Protein AF-0000000084555291 (afdb_homodimer)

Secondary structure (DSSP, 8-state):
--TTHHHHHHHHHHHHHTTSS-------------PPPP----HHHHHHHHHHHT--HHHHHHHHTS-HHHHHHHHTTSS---HHHHHHHHHHHTTS-----/--TTSHHHHHHHHHHHHTTSS-------------PPPP----HHHHHHHHHHHT--HHHHHHHHTS-HHHHHHHHTTSS---HHHHHHHHHHHTTS-----

Sequence (202 aa):
MSKEFDILSAALDEAILDAKSGNKILNSETVSIEIEPLVEYSADTIKDIRKRTGLTQALFAKWIGVSTRTVEAWESGRNKPSGPSSRLLSLLQQNKLSIAYMSKEFDILSAALDEAILDAKSGNKILNSETVSIEIEPLVEYSADTIKDIRKRTGLTQALFAKWIGVSTRTVEAWESGRNKPSGPSSRLLSLLQQNKLSIAY

Organism: NCBI:txid82374

Nearest PDB structures (foldseek):
  5j9i-assembly1_B  TM=9.405E-01  e=1.358E-04  Vibrio cholerae
  5jaa-assembly1_B  TM=6.450E-01  e=1.025E-05  Vibrio cholerae O1 biovar El Tor str. N16961
  5j9i-assembly2_C  TM=8.904E-01  e=3.724E-04  Vibrio cholerae
  4yba-assembly1_A  TM=8.090E-01  e=2.799E-03  Klebsiella pneumoniae
  2ox6-assembly2_C  TM=8.673E-01  e=2.386E-02  Shewanella oneidensis MR-1

InterPro domains:
  IPR001387 Cro/C1-type, helix-turn-helix domain [PF01381] (46-84)
  IPR001387 Cro/C1-type, helix-turn-helix domain [PS50943] (46-82)
  IPR001387 Cro/C1-type, helix-turn-helix domain [cd00093] (43-82)
  IPR010982 Lambda repressor-like, DNA-binding domain superfamily [G3DSA:1.10.260.40] (45-99)
  IPR010982 Lambda repressor-like, DNA-binding domain superfamily [SSF47413] (44-92)
  IPR052359 Bacterial HTH-type regulators and antitoxins [PTHR36511] (2-95)

Foldseek 3Di:
DPPVPPVVVVVVVVVVVCPDPVPPCCCCVCVPPDDDDFDWDALCLLVVLCVVLVDDLCVVCVVLVHHSVVNVCSNVVVDTDDRSSSVVSVCSVVVVDHDDD/DPPVPPVVVVVVVVVVVCPDVVPPCCCCVCVPPDDDDFDWDALCLLVVLCVVLVDDLCVVCVVLVHHSVVNVCSNVVNDTDDRSSSVVSVCSVVVVDHDDD

Solvent-accessible surface area (backbone atoms only — not comparable to full-atom values): 11962 Å² total; per-residue (Å²): 134,65,79,73,55,62,67,54,50,59,63,46,46,69,57,46,70,67,54,60,86,64,75,63,78,64,69,66,66,64,65,76,56,70,68,76,76,85,62,86,74,53,21,66,56,50,45,51,48,42,53,73,70,69,45,52,63,58,55,46,14,54,59,46,36,50,50,45,65,56,46,50,28,27,46,69,58,76,44,74,73,51,42,27,44,29,40,52,49,48,33,46,69,68,62,66,44,76,87,75,114,144,69,85,70,58,68,68,53,49,59,63,44,48,68,55,45,69,68,50,61,90,51,76,62,78,65,70,64,66,64,65,78,57,71,67,75,75,83,63,88,74,52,23,67,57,51,44,50,49,43,53,73,70,71,45,52,63,58,54,46,13,55,60,47,35,51,50,45,67,56,46,51,28,28,48,69,58,75,44,74,72,51,43,27,44,28,40,52,49,47,34,45,68,68,63,66,44,76,85,74,113

Radius of gyration: 28.05 Å; Cα contacts (8 Å, |Δi|>4): 184; chains: 2; bounding box: 35×118×34 Å

Structure (mmCIF, N/CA/C/O backbone):
data_AF-0000000084555291-model_v1
#
loop_
_entity.id
_entity.type
_entity.pdbx_description
1 polymer 'XRE family transcriptional regulator'
#
loop_
_atom_site.group_PDB
_atom_site.id
_atom_site.type_symbol
_atom_site.label_atom_id
_atom_site.label_alt_id
_atom_site.label_comp_id
_atom_site.label_asym_id
_atom_site.label_entity_id
_atom_site.label_seq_id
_atom_site.pdbx_PDB_ins_code
_atom_site.Cartn_x
_atom_site.Cartn_y
_atom_site.Cartn_z
_atom_site.occupancy
_atom_site.B_iso_or_equiv
_atom_site.auth_seq_id
_atom_site.auth_comp_id
_atom_site.auth_asym_id
_atom_site.auth_atom_id
_atom_site.pdbx_PDB_model_num
ATOM 1 N N . MET A 1 1 ? -21.422 59.312 -8.906 1 27.95 1 MET A N 1
ATOM 2 C CA . MET A 1 1 ? -20.172 58.906 -9.508 1 27.95 1 MET A CA 1
ATOM 3 C C . MET A 1 1 ? -19.234 58.312 -8.469 1 27.95 1 MET A C 1
ATOM 5 O O . MET A 1 1 ? -18.125 57.906 -8.797 1 27.95 1 MET A O 1
ATOM 9 N N . SER A 1 2 ? -19.438 58.438 -7.109 1 30.05 2 SER A N 1
ATOM 10 C CA . SER A 1 2 ? -18.531 58.344 -5.969 1 30.05 2 SER A CA 1
ATOM 11 C C . SER A 1 2 ? -18.375 56.906 -5.492 1 30.05 2 SER A C 1
ATOM 13 O O . SER A 1 2 ? -17.312 56.531 -4.984 1 30.05 2 SER A O 1
ATOM 15 N N . LYS A 1 3 ? -19.484 56.281 -5.309 1 41.12 3 LYS A N 1
ATOM 16 C CA . LYS A 1 3 ? -19.5 55.031 -4.566 1 41.12 3 LYS A CA 1
ATOM 17 C C . LYS A 1 3 ? -18.719 53.938 -5.309 1 41.12 3 LYS A C 1
ATOM 19 O O . LYS A 1 3 ? -18.625 52.812 -4.844 1 41.12 3 LYS A O 1
ATOM 24 N N . GLU A 1 4 ? -18.5 54.062 -6.609 1 34.16 4 GLU A N 1
ATOM 25 C CA . GLU A 1 4 ? -17.797 53.094 -7.438 1 34.16 4 GLU A CA 1
ATOM 26 C C . GLU A 1 4 ? -16.312 53.031 -7.074 1 34.16 4 GLU A C 1
ATOM 28 O O . GLU A 1 4 ? -15.633 52.062 -7.41 1 34.16 4 GLU A O 1
ATOM 33 N N . PHE A 1 5 ? -15.75 54.156 -6.453 1 39.34 5 PHE A N 1
ATOM 34 C CA . PHE A 1 5 ? -14.305 54.25 -6.234 1 39.34 5 PHE A CA 1
ATOM 35 C C . PHE A 1 5 ? -13.891 53.406 -5.035 1 39.34 5 PHE A C 1
ATOM 37 O O . PHE A 1 5 ? -12.797 52.844 -5.02 1 39.34 5 PHE A O 1
ATOM 44 N N . ASP A 1 6 ? -14.719 53.344 -3.998 1 37.69 6 ASP A N 1
ATOM 45 C CA . ASP A 1 6 ? -14.281 52.844 -2.703 1 37.69 6 ASP A CA 1
ATOM 46 C C . ASP A 1 6 ? -14.094 51.344 -2.744 1 37.69 6 ASP A C 1
ATOM 48 O O . ASP A 1 6 ? -13.43 50.75 -1.878 1 37.69 6 ASP A O 1
ATOM 52 N N . ILE A 1 7 ? -14.898 50.562 -3.514 1 38.94 7 ILE A N 1
ATOM 53 C CA . ILE A 1 7 ? -14.789 49.125 -3.547 1 38.94 7 ILE A CA 1
ATOM 54 C C . ILE A 1 7 ? -13.5 48.719 -4.258 1 38.94 7 ILE A C 1
ATOM 56 O O . ILE A 1 7 ? -12.891 47.688 -3.912 1 38.94 7 ILE A O 1
ATOM 60 N N . LEU A 1 8 ? -12.914 49.531 -5.188 1 41.12 8 LEU A N 1
ATOM 61 C CA . LEU A 1 8 ? -11.672 49.25 -5.891 1 41.12 8 LEU A CA 1
ATOM 62 C C . LEU A 1 8 ? -10.477 49.375 -4.953 1 41.12 8 LEU A C 1
ATOM 64 O O . LEU A 1 8 ? -9.539 48.562 -5.016 1 41.12 8 LEU A O 1
ATOM 68 N N . SER A 1 9 ? -10.539 50.312 -4.016 1 43.03 9 SER A N 1
ATOM 69 C CA . SER A 1 9 ? -9.367 50.594 -3.184 1 43.03 9 SER A CA 1
ATOM 70 C C . SER A 1 9 ? -9.094 49.406 -2.238 1 43.03 9 SER A C 1
ATOM 72 O O . SER A 1 9 ? -7.938 49.094 -1.94 1 43.03 9 SER A O 1
ATOM 74 N N . ALA A 1 10 ? -10.211 48.812 -1.667 1 37.91 10 ALA A N 1
ATOM 75 C CA . ALA A 1 10 ? -9.945 47.812 -0.654 1 37.91 10 ALA A CA 1
ATOM 76 C C . ALA A 1 10 ? -9.344 46.562 -1.281 1 37.91 10 ALA A C 1
ATOM 78 O O . ALA A 1 10 ? -8.5 45.875 -0.673 1 37.91 10 ALA A O 1
ATOM 79 N N . ALA A 1 11 ? -9.703 46.125 -2.49 1 40.38 11 ALA A N 1
ATOM 80 C CA . ALA A 1 11 ? -9.031 45.031 -3.195 1 40.38 11 ALA A CA 1
ATOM 81 C C . ALA A 1 11 ? -7.594 45.406 -3.535 1 40.38 11 ALA A C 1
ATOM 83 O O . ALA A 1 11 ? -6.703 44.531 -3.492 1 40.38 11 ALA A O 1
ATOM 84 N N . LEU A 1 12 ? -7.203 46.656 -3.84 1 42.97 12 LEU A N 1
ATOM 85 C CA . LEU A 1 12 ? -5.859 47.125 -4.141 1 42.97 12 LEU A CA 1
ATOM 86 C C . LEU A 1 12 ? -4.977 47.094 -2.895 1 42.97 12 LEU A C 1
ATOM 88 O O . LEU A 1 12 ? -3.799 46.719 -2.975 1 42.97 12 LEU A O 1
ATOM 92 N N . ASP A 1 13 ? -5.512 47.531 -1.727 1 37.59 13 ASP A N 1
ATOM 93 C CA . ASP A 1 13 ? -4.648 47.594 -0.549 1 37.59 13 ASP A CA 1
ATOM 94 C C . ASP A 1 13 ? -4.199 46.219 -0.119 1 37.59 13 ASP A C 1
ATOM 96 O O . ASP A 1 13 ? -3.07 46.031 0.342 1 37.59 13 ASP A O 1
ATOM 100 N N . GLU A 1 14 ? -5.18 45.125 -0.042 1 37.59 14 GLU A N 1
ATOM 101 C CA . GLU A 1 14 ? -4.641 43.812 0.297 1 37.59 14 GLU A CA 1
ATOM 102 C C . GLU A 1 14 ? -3.588 43.375 -0.716 1 37.59 14 GLU A C 1
ATOM 104 O O . GLU A 1 14 ? -2.641 42.656 -0.367 1 37.59 14 GLU A O 1
ATOM 109 N N . ALA A 1 15 ? -3.578 43.719 -2.014 1 38.22 15 ALA A N 1
ATOM 110 C CA . ALA A 1 15 ? -2.553 43.531 -3.035 1 38.22 15 ALA A CA 1
ATOM 111 C C . ALA A 1 15 ? -1.303 44.375 -2.717 1 38.22 15 ALA A C 1
ATOM 113 O O . ALA A 1 15 ? -0.18 43.906 -2.941 1 38.22 15 ALA A O 1
ATOM 114 N N . ILE A 1 16 ? -1.37 45.625 -2.334 1 39 16 ILE A N 1
ATOM 115 C CA . ILE A 1 16 ? -0.233 46.531 -2.188 1 39 16 ILE A CA 1
ATOM 116 C C . ILE A 1 16 ? 0.533 46.188 -0.911 1 39 16 ILE A C 1
ATOM 118 O O . ILE A 1 16 ? 1.766 46.219 -0.892 1 39 16 ILE A O 1
ATOM 122 N N . LEU A 1 17 ? -0.142 46.125 0.356 1 36.94 17 LEU A N 1
ATOM 123 C CA . LEU A 1 17 ? 0.694 45.875 1.522 1 36.94 17 LEU A CA 1
ATOM 124 C C . LEU A 1 17 ? 1.497 44.594 1.338 1 36.94 17 LEU A C 1
ATOM 126 O O . LEU A 1 17 ? 2.576 44.438 1.915 1 36.94 17 LEU A O 1
ATOM 130 N N . ASP A 1 18 ? 1.06 43.469 0.679 1 35.12 18 ASP A N 1
ATOM 131 C CA . ASP A 1 18 ? 1.92 42.344 0.339 1 35.12 18 ASP A CA 1
ATOM 132 C C . ASP A 1 18 ? 3.064 42.781 -0.571 1 35.12 18 ASP A C 1
ATOM 134 O O . ASP A 1 18 ? 3.947 41.969 -0.893 1 35.12 18 ASP A O 1
ATOM 138 N N . ALA A 1 19 ? 3.055 43.875 -1.247 1 33.91 19 ALA A N 1
ATOM 139 C CA . ALA A 1 19 ? 4.133 44.281 -2.141 1 33.91 19 ALA A CA 1
ATOM 140 C C . ALA A 1 19 ? 5.363 44.719 -1.349 1 33.91 19 ALA A C 1
ATOM 142 O O . ALA A 1 19 ? 6.43 44.969 -1.925 1 33.91 19 ALA A O 1
ATOM 143 N N . LYS A 1 20 ? 5.348 45.5 -0.343 1 36.31 20 LYS A N 1
ATOM 144 C CA . LYS A 1 20 ? 6.605 46.062 0.16 1 36.31 20 LYS A CA 1
ATOM 145 C C . LYS A 1 20 ? 7.602 44.938 0.465 1 36.31 20 LYS A C 1
ATOM 147 O O . LYS A 1 20 ? 8.75 45 0.015 1 36.31 20 LYS A O 1
ATOM 152 N N . SER A 1 21 ? 8.109 44.812 1.868 1 35.34 21 SER A N 1
ATOM 153 C CA . SER A 1 21 ? 9.211 43.906 2.166 1 35.34 21 SER A CA 1
ATOM 154 C C . SER A 1 21 ? 8.969 42.531 1.561 1 35.34 21 SER A C 1
ATOM 156 O O . SER A 1 21 ? 8.055 41.812 1.973 1 35.34 21 SER A O 1
ATOM 158 N N . GLY A 1 22 ? 9.141 42.312 0.399 1 35 22 GLY A N 1
ATOM 159 C CA . GLY A 1 22 ? 9.086 41.281 -0.616 1 35 22 GLY A CA 1
ATOM 160 C C . GLY A 1 22 ? 9.617 39.938 -0.13 1 35 22 GLY A C 1
ATOM 161 O O . GLY A 1 22 ? 9.875 39.031 -0.932 1 35 22 GLY A O 1
ATOM 162 N N . ASN A 1 23 ? 10.578 40 0.835 1 35.47 23 ASN A N 1
ATOM 163 C CA . ASN A 1 23 ? 11.188 38.75 1.283 1 35.47 23 ASN A CA 1
ATOM 164 C C . ASN A 1 23 ? 10.141 37.75 1.795 1 35.47 23 ASN A C 1
ATOM 166 O O . ASN A 1 23 ? 9.898 37.688 3 1 35.47 23 ASN A O 1
ATOM 170 N N . LYS A 1 24 ? 9.008 37.938 1.535 1 36.75 24 LYS A N 1
ATOM 171 C CA . LYS A 1 24 ? 8.086 36.906 1.981 1 36.75 24 LYS A CA 1
ATOM 172 C C . LYS A 1 24 ? 8.727 35.5 1.876 1 36.75 24 LYS A C 1
ATOM 174 O O . LYS A 1 24 ? 9.141 35.094 0.791 1 36.75 24 LYS A O 1
ATOM 179 N N . ILE A 1 25 ? 9.422 35.062 2.957 1 35.34 25 ILE A N 1
ATOM 180 C CA . ILE A 1 25 ? 9.672 33.688 3.338 1 35.34 25 ILE A CA 1
ATOM 181 C C . ILE A 1 25 ? 8.516 32.781 2.857 1 35.34 25 ILE A C 1
ATOM 183 O O . ILE A 1 25 ? 7.438 32.781 3.455 1 35.34 25 ILE A O 1
ATOM 187 N N . LEU A 1 26 ? 7.863 33.125 1.767 1 39.5 26 LEU A N 1
ATOM 188 C CA . LEU A 1 26 ? 7.129 32.031 1.141 1 39.5 26 LEU A CA 1
ATOM 189 C C . LEU A 1 26 ? 7.801 30.703 1.422 1 39.5 26 LEU A C 1
ATOM 191 O O . LEU A 1 26 ? 8.852 30.406 0.846 1 39.5 26 LEU A O 1
ATOM 195 N N . ASN A 1 27 ? 8.188 30.547 2.559 1 35.59 27 ASN A N 1
ATOM 196 C CA . ASN A 1 27 ? 8.562 29.203 3.004 1 35.59 27 ASN A CA 1
ATOM 197 C C . ASN A 1 27 ? 7.73 28.141 2.307 1 35.59 27 ASN A C 1
ATOM 199 O O . ASN A 1 27 ? 7.574 27.031 2.828 1 35.59 27 ASN A O 1
ATOM 203 N N . SER A 1 28 ? 6.695 28.5 1.64 1 39.22 28 SER A N 1
ATOM 204 C CA . SER A 1 28 ? 6 27.516 0.814 1 39.22 28 SER A CA 1
ATOM 205 C C . SER A 1 28 ? 6.984 26.672 0.014 1 39.22 28 SER A C 1
ATOM 207 O O . SER A 1 28 ? 7.348 27.031 -1.107 1 39.22 28 SER A O 1
ATOM 209 N N . GLU A 1 29 ? 8.188 26.734 0.226 1 40.69 29 GLU A N 1
ATOM 210 C CA . GLU A 1 29 ? 8.922 25.672 -0.435 1 40.69 29 GLU A CA 1
ATOM 211 C C . GLU A 1 29 ? 7.984 24.516 -0.823 1 40.69 29 GLU A C 1
ATOM 213 O O . GLU A 1 29 ? 7.719 23.625 -0.014 1 40.69 29 GLU A O 1
ATOM 218 N N . THR A 1 30 ? 6.797 24.891 -1.142 1 47.47 30 THR A N 1
ATOM 219 C CA . THR A 1 30 ? 5.965 23.891 -1.795 1 47.47 30 THR A CA 1
ATOM 220 C C . THR A 1 30 ? 6.824 22.906 -2.586 1 47.47 30 THR A C 1
ATOM 222 O O . THR A 1 30 ? 7.398 23.266 -3.617 1 47.47 30 THR A O 1
ATOM 225 N N . VAL A 1 31 ? 7.84 22.406 -2.014 1 50.88 31 VAL A N 1
ATOM 226 C CA . VAL A 1 31 ? 8.617 21.328 -2.609 1 50.88 31 VAL A CA 1
ATOM 227 C C . VAL A 1 31 ? 7.754 20.547 -3.592 1 50.88 31 VAL A C 1
ATOM 229 O O . VAL A 1 31 ? 6.582 20.281 -3.318 1 50.88 31 VAL A O 1
ATOM 232 N N . SER A 1 32 ? 7.812 21.125 -4.855 1 63.19 32 SER A N 1
ATOM 233 C CA . SER A 1 32 ? 7.219 20.422 -5.988 1 63.19 32 SER A CA 1
ATOM 234 C C . SER A 1 32 ? 7.32 18.906 -5.816 1 63.19 32 SER A C 1
ATOM 236 O O . SER A 1 32 ? 8.336 18.312 -6.176 1 63.19 32 SER A O 1
ATOM 238 N N . ILE A 1 33 ? 6.727 18.469 -4.797 1 79.25 33 ILE A N 1
ATOM 239 C CA . ILE A 1 33 ? 6.738 17.016 -4.688 1 79.25 33 ILE A CA 1
ATOM 240 C C . ILE A 1 33 ? 5.945 16.406 -5.844 1 79.25 33 ILE A C 1
ATOM 242 O O . ILE A 1 33 ? 4.801 16.781 -6.086 1 79.25 33 ILE A O 1
ATOM 246 N N . GLU A 1 34 ? 6.676 15.867 -6.684 1 87.75 34 GLU A N 1
ATOM 247 C CA . GLU A 1 34 ? 6.008 15.133 -7.75 1 87.75 34 GLU A CA 1
ATOM 248 C C . GLU A 1 34 ? 5.656 13.711 -7.305 1 87.75 34 GLU A C 1
ATOM 250 O O . GLU A 1 34 ? 6.543 12.914 -7.012 1 87.75 34 GLU A O 1
ATOM 255 N N . ILE A 1 35 ? 4.359 13.539 -7.219 1 93.69 35 ILE A N 1
ATOM 256 C CA . ILE A 1 35 ? 3.879 12.211 -6.863 1 93.69 35 ILE A CA 1
ATOM 257 C C . ILE A 1 35 ? 3.625 11.398 -8.133 1 93.69 35 ILE A C 1
ATOM 259 O O . ILE A 1 35 ? 2.842 11.805 -8.992 1 93.69 35 ILE A O 1
ATOM 263 N N . GLU A 1 36 ? 4.355 10.32 -8.25 1 93.38 36 GLU A N 1
ATOM 264 C CA . GLU A 1 36 ? 4.129 9.438 -9.391 1 93.38 36 GLU A CA 1
ATOM 265 C C . GLU A 1 36 ? 2.666 9.008 -9.477 1 93.38 36 GLU A C 1
ATOM 267 O O . GLU A 1 36 ? 2.07 8.617 -8.477 1 93.38 36 GLU A O 1
ATOM 272 N N . PRO A 1 37 ? 2.174 9.133 -10.602 1 95.44 37 PRO A N 1
ATOM 273 C CA . PRO A 1 37 ? 0.77 8.742 -10.742 1 95.44 37 PRO A CA 1
ATOM 274 C C . PRO A 1 37 ? 0.558 7.238 -10.547 1 95.44 37 PRO A C 1
ATOM 276 O O . PRO A 1 37 ? 1.482 6.449 -10.75 1 95.44 37 PRO A O 1
ATOM 279 N N . LEU A 1 38 ? -0.658 6.91 -10.156 1 97.69 38 LEU A N 1
ATOM 280 C CA . LEU A 1 38 ? -0.993 5.496 -10.023 1 97.69 38 LEU A CA 1
ATOM 281 C C . LEU A 1 38 ? -1.106 4.828 -11.383 1 97.69 38 LEU A C 1
ATOM 283 O O . LEU A 1 38 ? -1.533 5.457 -12.359 1 97.69 38 LEU A O 1
ATOM 287 N N . VAL A 1 39 ? -0.712 3.596 -11.352 1 96.5 39 VAL A N 1
ATOM 288 C CA . VAL A 1 39 ? -0.718 2.822 -12.586 1 96.5 39 VAL A CA 1
ATOM 289 C C . VAL A 1 39 ? -1.859 1.809 -12.562 1 96.5 39 VAL A C 1
ATOM 291 O O . VAL A 1 39 ? -2.123 1.192 -11.523 1 96.5 39 VAL A O 1
ATOM 294 N N . GLU A 1 40 ? -2.523 1.721 -13.641 1 97.38 40 GLU A N 1
ATOM 295 C CA . GLU A 1 40 ? -3.455 0.61 -13.805 1 97.38 40 GLU A CA 1
ATOM 296 C C . GLU A 1 40 ? -2.746 -0.63 -14.344 1 97.38 40 GLU A C 1
ATOM 298 O O . GLU A 1 40 ? -2.139 -0.589 -15.414 1 97.38 40 GLU A O 1
ATOM 303 N N . TYR A 1 41 ? -2.939 -1.719 -13.711 1 98.56 41 TYR A N 1
ATOM 304 C CA . TYR A 1 41 ? -2.199 -2.924 -14.078 1 98.56 41 TYR A CA 1
ATOM 305 C C . TYR A 1 41 ? -3.109 -3.936 -14.766 1 98.56 41 TYR A C 1
ATOM 307 O O . TYR A 1 41 ? -4.27 -4.102 -14.375 1 98.56 41 TYR A O 1
ATOM 315 N N . SER A 1 42 ? -2.588 -4.578 -15.727 1 98.62 42 SER A N 1
ATOM 316 C CA . SER A 1 42 ? -3.266 -5.746 -16.281 1 98.62 42 SER A CA 1
ATOM 317 C C . SER A 1 42 ? -3.156 -6.945 -15.336 1 98.62 42 SER A C 1
ATOM 319 O O . SER A 1 42 ? -2.275 -6.988 -14.477 1 98.62 42 SER A O 1
ATOM 321 N N . ALA A 1 43 ? -4.016 -7.898 -15.57 1 98.88 43 ALA A N 1
ATOM 322 C CA . ALA A 1 43 ? -4.008 -9.133 -14.789 1 98.88 43 ALA A CA 1
ATOM 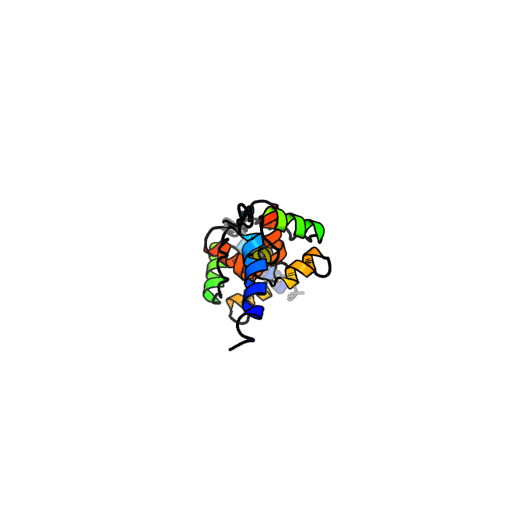323 C C . ALA A 1 43 ? -2.658 -9.836 -14.891 1 98.88 43 ALA A C 1
ATOM 325 O O . ALA A 1 43 ? -2.09 -10.25 -13.875 1 98.88 43 ALA A O 1
ATOM 326 N N . ASP A 1 44 ? -2.096 -9.852 -16.109 1 98.81 44 ASP A N 1
ATOM 327 C CA . ASP A 1 44 ? -0.835 -10.555 -16.344 1 98.81 44 ASP A CA 1
ATOM 328 C C . ASP A 1 44 ? 0.319 -9.867 -15.617 1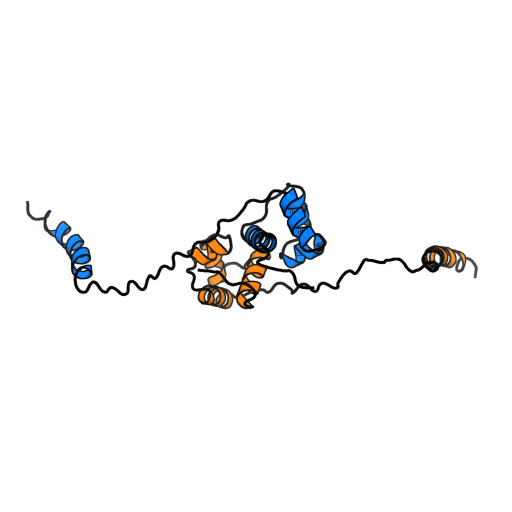 98.81 44 ASP A C 1
ATOM 330 O O . ASP A 1 44 ? 1.197 -10.531 -15.062 1 98.81 44 ASP A O 1
ATOM 334 N N . THR A 1 45 ? 0.325 -8.578 -15.602 1 98.81 45 THR A N 1
ATOM 335 C CA . THR A 1 45 ? 1.398 -7.844 -14.945 1 98.81 45 THR A CA 1
ATOM 336 C C . THR A 1 45 ? 1.356 -8.055 -13.438 1 98.81 45 THR A C 1
ATOM 338 O O . THR A 1 45 ? 2.4 -8.188 -12.797 1 98.81 45 THR A O 1
ATOM 341 N N . ILE A 1 46 ? 0.138 -8.102 -12.867 1 98.94 46 ILE A N 1
ATOM 342 C CA . ILE A 1 46 ? 0.006 -8.328 -11.43 1 98.94 46 ILE A CA 1
ATOM 343 C C . ILE A 1 46 ? 0.58 -9.695 -11.07 1 98.94 46 ILE A C 1
ATOM 345 O O . ILE A 1 46 ? 1.323 -9.828 -10.094 1 98.94 46 ILE A O 1
ATOM 349 N N . LYS A 1 47 ? 0.224 -10.625 -11.906 1 98.88 47 LYS A N 1
ATOM 350 C CA . LYS A 1 47 ? 0.744 -11.977 -11.711 1 98.88 47 LYS A CA 1
ATOM 351 C C . LYS A 1 47 ? 2.268 -11.992 -11.789 1 98.88 47 LYS A C 1
ATOM 353 O O . LYS A 1 47 ? 2.928 -12.633 -10.961 1 98.88 47 LYS A O 1
ATOM 358 N N . ASP A 1 48 ? 2.814 -11.305 -12.719 1 98.81 48 ASP A N 1
ATOM 359 C CA . ASP A 1 48 ? 4.262 -11.242 -12.891 1 98.81 48 ASP A CA 1
ATOM 360 C C . ASP A 1 48 ? 4.926 -10.594 -11.672 1 98.81 48 ASP A C 1
ATOM 362 O O . ASP A 1 48 ? 5.977 -11.047 -11.219 1 98.81 48 ASP A O 1
ATOM 366 N N . ILE A 1 49 ? 4.328 -9.508 -11.164 1 98.62 49 ILE A N 1
ATOM 367 C CA . ILE A 1 49 ? 4.852 -8.844 -9.969 1 98.62 49 ILE A CA 1
ATOM 368 C C . ILE A 1 49 ? 4.867 -9.82 -8.797 1 98.62 49 ILE A C 1
ATOM 370 O O . ILE A 1 49 ? 5.875 -9.953 -8.102 1 98.62 49 ILE A O 1
ATOM 374 N N . ARG A 1 50 ? 3.738 -10.516 -8.562 1 98.31 50 ARG A N 1
ATOM 375 C CA . ARG A 1 50 ? 3.682 -11.477 -7.469 1 98.31 50 ARG A CA 1
ATOM 376 C C . ARG A 1 50 ? 4.754 -12.547 -7.621 1 98.31 50 ARG A C 1
ATOM 378 O O . ARG A 1 50 ? 5.457 -12.875 -6.664 1 98.31 50 ARG A O 1
ATOM 385 N N . LYS A 1 51 ? 4.859 -13.094 -8.828 1 98.06 51 LYS A N 1
ATOM 386 C CA . LYS A 1 51 ? 5.793 -14.195 -9.07 1 98.06 51 LYS A CA 1
ATOM 387 C C . LYS A 1 51 ? 7.23 -13.766 -8.789 1 98.06 51 LYS A C 1
ATOM 389 O O . LYS A 1 51 ? 8.031 -14.555 -8.297 1 98.06 51 LYS A O 1
ATOM 394 N N . ARG A 1 52 ? 7.527 -12.531 -9.086 1 97.25 52 ARG A N 1
ATOM 395 C CA . ARG A 1 52 ? 8.875 -12.023 -8.859 1 97.25 52 ARG A CA 1
ATOM 396 C C . ARG A 1 52 ? 9.195 -11.969 -7.367 1 97.25 52 ARG A C 1
ATOM 398 O O . ARG A 1 52 ? 10.359 -11.953 -6.977 1 97.25 52 ARG A O 1
ATOM 405 N N . THR A 1 53 ? 8.18 -11.836 -6.547 1 95.81 53 THR A N 1
ATOM 406 C CA . THR A 1 53 ? 8.406 -11.844 -5.109 1 95.81 53 THR A CA 1
ATOM 407 C C . THR A 1 53 ? 8.641 -13.266 -4.602 1 95.81 53 THR A C 1
ATOM 409 O O . THR A 1 53 ? 9.102 -13.461 -3.475 1 95.81 53 THR A O 1
ATOM 412 N N . GLY A 1 54 ? 8.227 -14.25 -5.34 1 94.69 54 GLY A N 1
ATOM 413 C CA . GLY A 1 54 ? 8.352 -15.648 -4.957 1 94.69 54 GLY A CA 1
ATOM 414 C C . GLY A 1 54 ? 7.227 -16.125 -4.051 1 94.69 54 GLY A C 1
ATOM 415 O O . GLY A 1 54 ? 7.254 -17.25 -3.557 1 94.69 54 GLY A O 1
ATOM 416 N N . LEU A 1 55 ? 6.254 -15.367 -3.893 1 95.56 55 LEU A N 1
ATOM 417 C CA . LEU A 1 55 ? 5.18 -15.695 -2.959 1 95.56 55 LEU A CA 1
ATOM 418 C C . LEU A 1 55 ? 4.02 -16.375 -3.684 1 95.56 55 LEU A C 1
ATOM 420 O O . LEU A 1 55 ? 3.777 -16.109 -4.863 1 95.56 55 LEU A O 1
ATOM 424 N N . THR A 1 56 ? 3.346 -17.219 -2.93 1 96.75 56 THR A N 1
ATOM 425 C CA . THR A 1 56 ? 2.055 -17.719 -3.391 1 96.75 56 THR A CA 1
ATOM 426 C C . THR A 1 56 ? 1.014 -16.609 -3.387 1 96.75 56 THR A C 1
ATOM 428 O O . THR A 1 56 ? 1.259 -15.516 -2.855 1 96.75 56 THR A O 1
ATOM 431 N N . GLN A 1 57 ? -0.093 -16.906 -3.982 1 98.25 57 GLN A N 1
ATOM 432 C CA . GLN A 1 57 ? -1.18 -15.93 -3.949 1 98.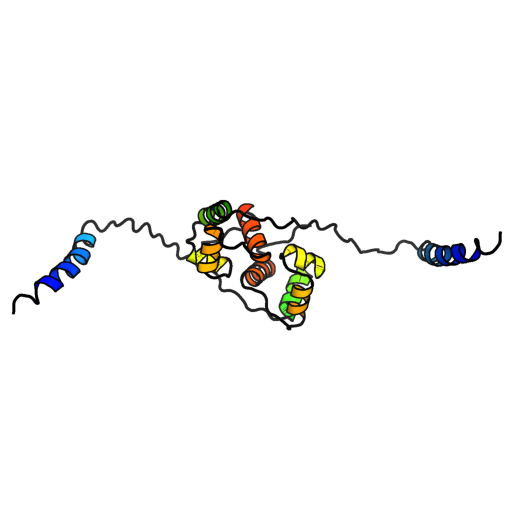25 57 GLN A CA 1
ATOM 433 C C . GLN A 1 57 ? -1.593 -15.617 -2.516 1 98.25 57 GLN A C 1
ATOM 435 O O . GLN A 1 57 ? -1.865 -14.461 -2.182 1 98.25 57 GLN A O 1
ATOM 440 N N . ALA A 1 58 ? -1.646 -16.672 -1.76 1 97.44 58 ALA A N 1
ATOM 441 C CA . ALA A 1 58 ? -2.086 -16.516 -0.375 1 97.44 58 ALA A CA 1
ATOM 442 C C . ALA A 1 58 ? -1.117 -15.648 0.415 1 97.44 58 ALA A C 1
ATOM 444 O O . ALA A 1 58 ? -1.537 -14.727 1.125 1 97.44 58 ALA A O 1
ATOM 445 N N . LEU A 1 59 ? 0.141 -15.82 0.296 1 97.06 59 LEU A N 1
ATOM 446 C CA . LEU A 1 59 ? 1.145 -15.055 1.029 1 97.06 59 LEU A CA 1
ATOM 447 C C . LEU A 1 59 ? 1.258 -13.641 0.48 1 97.06 59 LEU A C 1
ATOM 449 O O . LEU A 1 59 ? 1.454 -12.688 1.24 1 97.06 59 LEU A O 1
ATOM 453 N N . PHE A 1 60 ? 1.18 -13.531 -0.77 1 98.06 60 PHE A N 1
ATOM 454 C CA . PHE A 1 60 ? 1.182 -12.211 -1.402 1 98.06 60 PHE A CA 1
ATOM 455 C C . PHE A 1 60 ? 0.016 -11.367 -0.9 1 98.06 60 PHE A C 1
ATOM 457 O O . PHE A 1 60 ? 0.194 -10.195 -0.556 1 98.06 60 PHE A O 1
ATOM 464 N N . ALA A 1 61 ? -1.158 -12.023 -0.872 1 98.75 61 ALA A N 1
ATOM 465 C CA . ALA A 1 61 ? -2.357 -11.359 -0.365 1 98.75 61 ALA A CA 1
ATOM 466 C C . ALA A 1 61 ? -2.166 -10.914 1.082 1 98.75 61 ALA A C 1
ATOM 468 O O . ALA A 1 61 ? -2.514 -9.789 1.442 1 98.75 61 ALA A O 1
ATOM 469 N N . LYS A 1 62 ? -1.603 -11.805 1.814 1 97.81 62 LYS A N 1
ATOM 470 C CA . LYS A 1 62 ? -1.325 -11.492 3.213 1 97.81 62 LYS A CA 1
ATOM 471 C C . LYS A 1 62 ? -0.369 -10.312 3.332 1 97.81 62 LYS A C 1
ATOM 473 O O . LYS A 1 62 ? -0.572 -9.422 4.164 1 97.81 62 LYS A O 1
ATOM 478 N N . TRP A 1 63 ? 0.635 -10.242 2.541 1 97.81 63 TRP A N 1
ATOM 479 C CA . TRP A 1 63 ? 1.613 -9.164 2.594 1 97.81 63 TRP A CA 1
ATOM 480 C C . TRP A 1 63 ? 0.985 -7.84 2.174 1 97.81 63 TRP A C 1
ATOM 482 O O . TRP A 1 63 ? 1.198 -6.809 2.82 1 97.81 63 TRP A O 1
ATOM 492 N N . ILE A 1 64 ? 0.199 -7.891 1.129 1 98.69 64 ILE A N 1
ATOM 493 C CA . ILE A 1 64 ? -0.456 -6.688 0.63 1 98.69 64 ILE A CA 1
ATOM 494 C C . ILE A 1 64 ? -1.505 -6.215 1.635 1 98.69 64 ILE A C 1
ATOM 496 O O . ILE A 1 64 ? -1.725 -5.016 1.796 1 98.69 64 ILE A O 1
ATOM 500 N N . GLY A 1 65 ? -2.15 -7.105 2.264 1 98.69 65 GLY A N 1
ATOM 501 C CA . GLY A 1 65 ? -3.223 -6.777 3.189 1 98.69 65 GLY A CA 1
ATOM 502 C C . GLY A 1 65 ? -4.602 -6.926 2.582 1 98.69 65 GLY A C 1
ATOM 503 O O . GLY A 1 65 ? -5.504 -6.137 2.869 1 98.69 65 GLY A O 1
ATOM 504 N N . VAL A 1 66 ? -4.77 -7.855 1.714 1 98.88 66 VAL A N 1
ATOM 505 C CA . VAL A 1 66 ? -6.062 -8.172 1.117 1 98.88 66 VAL A CA 1
ATOM 506 C C . VAL A 1 66 ? -6.344 -9.664 1.239 1 98.88 66 VAL A C 1
ATOM 508 O O . VAL A 1 66 ? -5.527 -10.414 1.785 1 98.88 66 VAL A O 1
ATOM 511 N N . SER A 1 67 ? -7.512 -10.031 0.772 1 98.81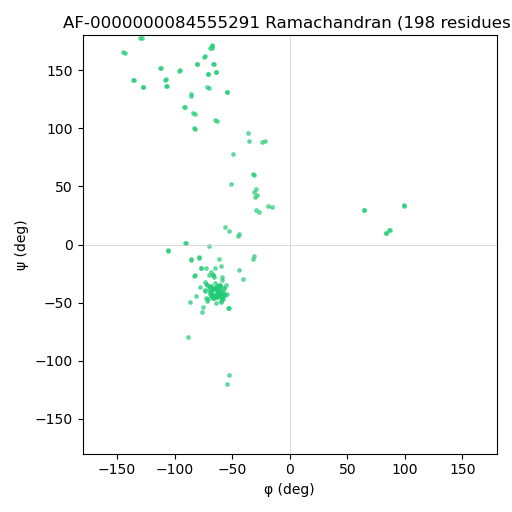 67 SER A N 1
ATOM 512 C CA . SER A 1 67 ? -7.836 -11.453 0.769 1 98.81 67 SER A CA 1
ATOM 513 C C . SER A 1 67 ? -7.207 -12.164 -0.426 1 98.81 67 SER A C 1
ATOM 515 O O . SER A 1 67 ? -6.945 -11.539 -1.456 1 98.81 67 SER A O 1
ATOM 517 N N . THR A 1 68 ? -6.992 -13.508 -0.287 1 98.81 68 THR A N 1
ATOM 518 C CA . THR A 1 68 ? -6.512 -14.312 -1.407 1 98.81 68 THR A CA 1
ATOM 519 C C . THR A 1 68 ? -7.453 -14.188 -2.602 1 98.81 68 THR A C 1
ATOM 521 O O . THR A 1 68 ? -7.004 -14.125 -3.748 1 98.81 68 THR A O 1
ATOM 524 N N . ARG A 1 69 ? -8.695 -14.125 -2.373 1 98.88 69 ARG A N 1
ATOM 525 C CA . ARG A 1 69 ? -9.688 -13.984 -3.432 1 98.88 69 ARG A CA 1
ATOM 526 C C . ARG A 1 69 ? -9.484 -12.688 -4.207 1 98.88 69 ARG A C 1
ATOM 528 O O . ARG A 1 69 ? -9.703 -12.641 -5.418 1 98.88 69 ARG A O 1
ATOM 535 N N . THR A 1 70 ? -9.117 -11.633 -3.475 1 98.94 70 THR A N 1
ATOM 536 C CA . THR A 1 70 ? -8.867 -10.344 -4.109 1 98.94 70 THR A CA 1
ATOM 537 C C . THR A 1 70 ? -7.695 -10.438 -5.082 1 98.94 70 THR A C 1
ATOM 539 O O . THR A 1 70 ? -7.781 -9.953 -6.211 1 98.94 70 THR A O 1
ATOM 542 N N . VAL A 1 71 ? -6.672 -11.141 -4.695 1 98.94 71 VAL A N 1
ATOM 543 C CA . VAL A 1 71 ? -5.52 -11.32 -5.57 1 98.94 71 VAL A CA 1
ATOM 544 C C . VAL A 1 71 ? -5.914 -12.18 -6.773 1 98.94 71 VAL A C 1
ATOM 546 O O . VAL A 1 71 ? -5.547 -11.875 -7.91 1 98.94 71 VAL A O 1
ATOM 549 N N . GLU A 1 72 ? -6.629 -13.203 -6.5 1 98.88 72 GLU A N 1
ATOM 550 C CA . GLU A 1 72 ? -7.109 -14.062 -7.582 1 98.88 72 GLU A CA 1
ATOM 551 C C . GLU A 1 72 ? -7.918 -13.258 -8.602 1 98.88 72 GLU A C 1
ATOM 553 O O . GLU A 1 72 ? -7.75 -13.438 -9.812 1 98.88 72 GLU A O 1
ATOM 558 N N . ALA A 1 73 ? -8.781 -12.391 -8.078 1 98.94 73 ALA A N 1
ATOM 559 C CA . ALA A 1 73 ? -9.625 -11.57 -8.945 1 98.94 73 ALA A CA 1
ATOM 560 C C . ALA A 1 73 ? -8.789 -10.609 -9.781 1 98.94 73 ALA A C 1
ATOM 562 O O . ALA A 1 73 ? -9.086 -10.375 -10.953 1 98.94 73 ALA A O 1
ATOM 563 N N . TRP A 1 74 ? -7.727 -10.062 -9.195 1 98.88 74 TRP A N 1
ATOM 564 C CA . TRP A 1 74 ? -6.832 -9.18 -9.93 1 98.88 74 TRP A CA 1
ATOM 565 C C . TRP A 1 74 ? -6.121 -9.938 -11.047 1 98.88 74 TRP A C 1
ATOM 567 O O . TRP A 1 74 ? -6.098 -9.477 -12.195 1 98.88 74 TRP A O 1
ATOM 577 N N . GLU A 1 75 ? -5.641 -11.18 -10.68 1 98.81 75 GLU A N 1
ATOM 578 C CA . GLU A 1 75 ? -4.781 -11.922 -11.594 1 98.81 75 GLU A CA 1
ATOM 579 C C . GLU A 1 75 ? -5.598 -12.602 -12.688 1 98.81 75 GLU A C 1
ATOM 581 O O . GLU A 1 75 ? -5.043 -13.07 -13.688 1 98.81 75 GLU A O 1
ATOM 586 N N . SER A 1 76 ? -6.895 -12.625 -12.531 1 98.56 76 SER A N 1
ATOM 587 C CA . SER A 1 76 ? -7.773 -13.188 -13.555 1 98.56 76 SER A CA 1
ATOM 588 C C . SER A 1 76 ? -8.508 -12.086 -14.312 1 98.56 76 SER A C 1
ATOM 590 O O . SER A 1 76 ? -9.297 -12.375 -15.211 1 98.56 76 SER A O 1
ATOM 592 N N . GLY A 1 77 ? -8.352 -10.867 -13.914 1 98.56 77 GLY A N 1
ATOM 593 C CA . GLY A 1 77 ? -8.938 -9.742 -14.633 1 98.56 77 GLY A CA 1
ATOM 594 C C . GLY A 1 77 ? -10.359 -9.445 -14.211 1 98.56 77 GLY A C 1
ATOM 595 O O . GLY A 1 77 ? -11.039 -8.617 -14.836 1 98.56 77 GLY A O 1
ATOM 596 N N . ARG A 1 78 ? -10.859 -9.984 -13.148 1 98.56 78 ARG A N 1
ATOM 597 C CA . ARG A 1 78 ? -12.234 -9.812 -12.695 1 98.56 78 ARG A CA 1
ATOM 598 C C . ARG A 1 78 ? -12.398 -8.516 -11.914 1 98.56 78 ARG A C 1
ATOM 600 O O . ARG A 1 78 ? -13.516 -8.031 -11.727 1 98.56 78 ARG A O 1
ATOM 607 N N . ASN A 1 79 ? -11.352 -7.992 -11.289 1 98.38 79 ASN A N 1
ATOM 608 C CA . ASN A 1 79 ? -11.312 -6.73 -10.555 1 98.38 79 ASN A CA 1
ATOM 609 C C . ASN A 1 79 ? -9.969 -6.031 -10.719 1 98.38 79 ASN A C 1
ATOM 611 O O . ASN A 1 79 ? -9.016 -6.613 -11.234 1 98.38 79 ASN A O 1
ATOM 615 N N . LYS A 1 80 ? -9.984 -4.828 -10.352 1 98.62 80 LYS A N 1
ATOM 616 C CA . LYS A 1 80 ? -8.742 -4.055 -10.383 1 98.62 80 LYS A CA 1
ATOM 617 C C . LYS A 1 80 ? -8.289 -3.693 -8.969 1 98.62 80 LYS A C 1
ATOM 619 O O . LYS A 1 80 ? -9.109 -3.521 -8.07 1 98.62 80 LYS A O 1
ATOM 624 N N . PRO A 1 81 ? -6.988 -3.547 -8.844 1 98.88 81 PRO A N 1
ATOM 625 C CA . PRO A 1 81 ? -6.496 -3.145 -7.523 1 98.88 81 PRO A CA 1
ATOM 626 C C . PRO A 1 81 ? -6.98 -1.754 -7.117 1 98.88 81 PRO A C 1
ATOM 628 O O . PRO A 1 81 ? -7.152 -0.88 -7.969 1 98.88 81 PRO A O 1
ATOM 631 N N . SER A 1 82 ? -7.172 -1.552 -5.781 1 98.69 82 SER A N 1
ATOM 632 C CA . SER A 1 82 ? -7.43 -0.218 -5.25 1 98.69 82 SER A CA 1
ATOM 633 C C . SER A 1 82 ? -6.203 0.678 -5.383 1 98.69 82 SER A C 1
ATOM 635 O O . SER A 1 82 ? -5.113 0.204 -5.715 1 98.69 82 SER A O 1
ATOM 637 N N . GLY A 1 83 ? -6.367 1.912 -5.117 1 98.81 83 GLY A N 1
ATOM 638 C CA . GLY A 1 83 ? -5.262 2.855 -5.152 1 98.81 83 GLY A CA 1
ATOM 639 C C . GLY A 1 83 ? -4.074 2.418 -4.312 1 98.81 83 GLY A C 1
ATOM 640 O O . GLY A 1 83 ? -2.969 2.248 -4.832 1 98.81 83 GLY A O 1
ATOM 641 N N . PRO A 1 84 ? -4.297 2.135 -3.047 1 98.88 84 PRO A N 1
ATOM 642 C CA . PRO A 1 84 ? -3.174 1.721 -2.201 1 98.88 84 PRO A CA 1
ATOM 643 C C . PRO A 1 84 ? -2.543 0.407 -2.658 1 98.88 84 PRO A C 1
ATOM 645 O O . PRO A 1 84 ? -1.325 0.239 -2.568 1 98.88 84 PRO A O 1
ATOM 648 N N . SER A 1 85 ? -3.385 -0.492 -3.137 1 98.94 85 SER A N 1
ATOM 649 C CA . SER A 1 85 ? -2.844 -1.731 -3.688 1 98.94 85 SER A CA 1
ATOM 650 C C . SER A 1 85 ? -1.963 -1.459 -4.902 1 98.94 85 SER A C 1
ATOM 652 O O . SER A 1 85 ? -0.885 -2.041 -5.035 1 98.94 85 SER A O 1
ATOM 654 N N . SER A 1 86 ? -2.428 -0.569 -5.73 1 98.88 86 SER A N 1
ATOM 655 C CA . SER A 1 8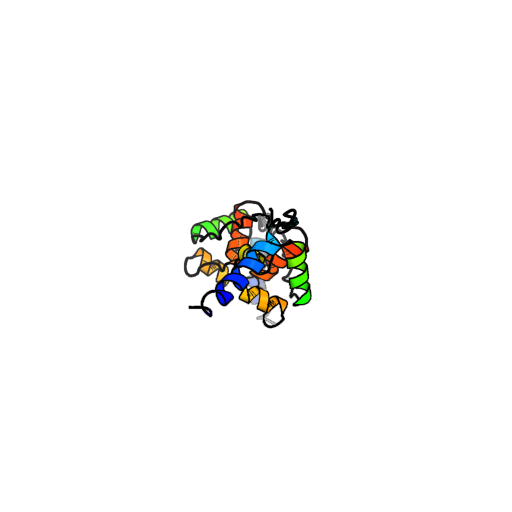6 ? -1.655 -0.201 -6.914 1 98.88 86 SER A CA 1
ATOM 656 C C . SER A 1 86 ? -0.335 0.458 -6.527 1 98.88 86 SER A C 1
ATOM 658 O O . SER A 1 86 ? 0.688 0.239 -7.18 1 98.88 86 SER A O 1
ATOM 660 N N . ARG A 1 87 ? -0.363 1.256 -5.496 1 98.62 87 ARG A N 1
ATOM 661 C CA . ARG A 1 87 ? 0.869 1.872 -5.012 1 98.62 87 ARG A CA 1
ATOM 662 C C . ARG A 1 87 ? 1.856 0.815 -4.527 1 98.62 87 ARG A C 1
ATOM 664 O O . ARG A 1 87 ? 3.045 0.873 -4.855 1 98.62 87 ARG A O 1
ATOM 671 N N . LEU A 1 88 ? 1.346 -0.144 -3.77 1 98.62 88 LEU A N 1
ATOM 672 C CA . LEU A 1 88 ? 2.211 -1.224 -3.309 1 98.62 88 LEU A CA 1
ATOM 673 C C . LEU A 1 88 ? 2.775 -2.01 -4.488 1 98.62 88 LEU A C 1
ATOM 675 O O . LEU A 1 88 ? 3.965 -2.336 -4.508 1 98.62 88 LEU A O 1
ATOM 679 N N . LEU A 1 89 ? 1.954 -2.299 -5.484 1 98.81 89 LEU A N 1
ATOM 680 C CA . LEU A 1 89 ? 2.395 -3.025 -6.668 1 98.81 89 LEU A CA 1
ATOM 681 C C . LEU A 1 89 ? 3.482 -2.254 -7.406 1 98.81 89 LEU A C 1
ATOM 683 O O . LEU A 1 89 ? 4.465 -2.842 -7.863 1 98.81 89 LEU A O 1
ATOM 687 N N . SER A 1 90 ? 3.271 -0.973 -7.512 1 98.31 90 SER A N 1
ATOM 688 C CA . SER A 1 90 ? 4.246 -0.138 -8.203 1 98.31 90 SER A CA 1
ATOM 689 C C . SER A 1 90 ? 5.594 -0.15 -7.492 1 98.31 90 SER A C 1
ATOM 691 O O . SER A 1 90 ? 6.641 -0.233 -8.133 1 98.31 90 SER A O 1
ATOM 693 N N . LEU A 1 91 ? 5.566 -0.034 -6.191 1 97.56 91 LEU A N 1
ATOM 694 C CA . LEU A 1 91 ? 6.793 -0.051 -5.402 1 97.56 91 LEU A CA 1
ATOM 695 C C . LEU A 1 91 ? 7.527 -1.376 -5.57 1 97.56 91 LEU A C 1
ATOM 697 O O . LEU A 1 91 ? 8.758 -1.401 -5.668 1 97.56 91 LEU A O 1
ATOM 701 N N . LEU A 1 92 ? 6.758 -2.482 -5.602 1 97.88 92 LEU A N 1
ATOM 702 C CA . LEU A 1 92 ? 7.355 -3.793 -5.824 1 97.88 92 LEU A CA 1
ATOM 703 C C . LEU A 1 92 ? 7.926 -3.896 -7.238 1 97.88 92 LEU A C 1
ATOM 705 O O . LEU A 1 92 ? 9.047 -4.379 -7.426 1 97.88 92 LEU A O 1
ATOM 709 N N . GLN A 1 93 ? 7.148 -3.449 -8.234 1 97.94 93 GLN A N 1
ATOM 710 C CA . GLN A 1 93 ? 7.551 -3.547 -9.633 1 97.94 93 GLN A CA 1
ATOM 711 C C . GLN A 1 93 ? 8.844 -2.773 -9.891 1 97.94 93 GLN A C 1
ATOM 713 O O . GLN A 1 93 ? 9.695 -3.215 -10.664 1 97.94 93 GLN A O 1
ATOM 718 N N . GLN A 1 94 ? 8.93 -1.674 -9.188 1 96.44 94 GLN A N 1
ATOM 719 C CA . GLN A 1 94 ? 10.07 -0.79 -9.406 1 96.44 94 GLN A CA 1
ATOM 720 C C . GLN A 1 94 ? 11.234 -1.155 -8.492 1 96.44 94 GLN A C 1
ATOM 722 O O . GLN A 1 94 ? 12.234 -0.439 -8.438 1 96.44 94 GLN A O 1
ATOM 727 N N . ASN A 1 95 ? 11.156 -2.121 -7.699 1 95.56 95 ASN A N 1
ATOM 728 C CA . ASN A 1 95 ? 12.164 -2.613 -6.77 1 95.56 95 ASN A CA 1
ATOM 729 C C . ASN A 1 95 ? 12.484 -1.58 -5.691 1 95.56 95 ASN A C 1
ATOM 731 O O . ASN A 1 95 ? 13.625 -1.488 -5.234 1 95.56 95 ASN A O 1
ATOM 735 N N . LYS A 1 96 ? 11.531 -0.789 -5.383 1 94.38 96 LYS A N 1
ATOM 736 C CA . LYS A 1 96 ? 11.672 0.164 -4.285 1 94.38 96 LYS A CA 1
ATOM 737 C C . LYS A 1 96 ? 11.312 -0.478 -2.949 1 94.38 96 LYS A C 1
ATOM 739 O O . LYS A 1 96 ? 11.523 0.118 -1.891 1 94.38 96 LYS A O 1
ATOM 744 N N . LEU A 1 97 ? 10.703 -1.609 -3.064 1 93.62 97 LEU A N 1
ATOM 745 C CA . LEU A 1 97 ? 10.359 -2.461 -1.93 1 93.62 97 LEU A CA 1
ATOM 746 C C . LEU A 1 97 ? 10.703 -3.918 -2.221 1 93.62 97 LEU A C 1
ATOM 748 O O . LEU A 1 97 ? 10.594 -4.367 -3.363 1 93.62 97 LEU A O 1
ATOM 752 N N . SER A 1 98 ? 11.18 -4.559 -1.219 1 90.56 98 SER A N 1
ATOM 753 C CA . SER A 1 98 ? 11.398 -6 -1.29 1 90.56 98 SER A CA 1
ATOM 754 C C . SER A 1 98 ? 10.727 -6.715 -0.123 1 90.56 98 SER A C 1
ATOM 756 O O . SER A 1 98 ? 10.711 -6.207 0.999 1 90.56 98 SER A O 1
ATOM 758 N N . ILE A 1 99 ? 10.078 -7.766 -0.417 1 89.38 99 ILE A N 1
ATOM 759 C CA . ILE A 1 99 ? 9.477 -8.57 0.635 1 89.38 99 ILE A CA 1
ATOM 760 C C . ILE A 1 99 ? 10.523 -9.508 1.235 1 89.38 99 ILE A C 1
ATOM 762 O O . ILE A 1 99 ? 11.156 -10.289 0.517 1 89.38 99 ILE A O 1
ATOM 766 N N . ALA A 1 100 ? 11.031 -9.062 2.379 1 71.31 100 ALA A N 1
ATOM 767 C CA . ALA A 1 100 ? 12.133 -9.805 2.99 1 71.31 100 ALA A CA 1
ATOM 768 C C . ALA A 1 100 ? 11.641 -11.125 3.57 1 71.31 100 ALA A C 1
ATOM 770 O O . ALA A 1 100 ? 10.516 -11.219 4.062 1 71.31 100 ALA A O 1
ATOM 771 N N . TYR A 1 101 ? 12.422 -12.234 3.303 1 62.56 101 TYR A N 1
ATOM 772 C CA . TYR A 1 101 ? 12.266 -13.586 3.82 1 62.56 101 TYR A CA 1
ATOM 773 C C . TYR A 1 101 ? 13.141 -13.797 5.055 1 62.56 101 TYR A C 1
ATOM 775 O O . TYR A 1 101 ? 14.172 -13.148 5.211 1 62.56 101 TYR A O 1
ATOM 783 N N . MET B 1 1 ? -12.461 -59.688 18.078 1 30.52 1 MET B N 1
ATOM 784 C CA . MET B 1 1 ? -11.039 -59.375 18.156 1 30.52 1 MET B CA 1
ATOM 785 C C . MET B 1 1 ? -10.477 -59 16.797 1 30.52 1 MET B C 1
ATOM 787 O O . MET B 1 1 ? -9.258 -58.875 16.625 1 30.52 1 MET B O 1
ATOM 791 N N . SER B 1 2 ? -11.234 -58.969 15.688 1 33.59 2 SER B N 1
ATOM 792 C CA . SER B 1 2 ? -11.219 -59.156 14.242 1 33.59 2 SER B CA 1
ATOM 793 C C . SER B 1 2 ? -10.852 -57.844 13.531 1 33.59 2 SER B C 1
ATOM 795 O O . SER B 1 2 ? -10.047 -57.844 12.602 1 33.59 2 SER B O 1
ATOM 797 N N . LYS B 1 3 ? -11.898 -56.969 13.438 1 40.12 3 LYS B N 1
ATOM 798 C CA . LYS B 1 3 ? -12.078 -55.875 12.477 1 40.12 3 LYS B CA 1
ATOM 799 C C . LYS B 1 3 ? -11.094 -54.75 12.75 1 40.12 3 LYS B C 1
ATOM 801 O O . LYS B 1 3 ? -11.203 -53.656 12.156 1 40.12 3 LYS B O 1
ATOM 806 N N . GLU B 1 4 ? -10.203 -54.844 13.812 1 34.38 4 GLU B N 1
ATOM 807 C CA . GLU B 1 4 ? -9.172 -53.906 14.266 1 34.38 4 GLU B CA 1
ATOM 808 C C . GLU B 1 4 ? -8.047 -53.812 13.234 1 34.38 4 GLU B C 1
ATOM 810 O O . GLU B 1 4 ? -7.449 -52.75 13.078 1 34.38 4 GLU B O 1
ATOM 815 N N . PHE B 1 5 ? -7.648 -54.938 12.57 1 41.75 5 PHE B N 1
ATOM 816 C CA . PHE B 1 5 ? -6.34 -55.094 11.938 1 41.75 5 PHE B CA 1
ATOM 817 C C . PHE B 1 5 ? -6.328 -54.438 10.562 1 41.75 5 PHE B C 1
ATOM 819 O O . PHE B 1 5 ? -5.316 -53.875 10.148 1 41.75 5 PHE B O 1
ATOM 826 N N . ASP B 1 6 ? -7.391 -54.656 9.789 1 39.88 6 ASP B N 1
ATOM 827 C CA . ASP B 1 6 ? -7.367 -54.406 8.352 1 39.88 6 ASP B CA 1
ATOM 828 C C . ASP B 1 6 ? -7.312 -52.906 8.055 1 39.88 6 ASP B C 1
ATOM 830 O O . ASP B 1 6 ? -6.891 -52.5 6.973 1 39.88 6 ASP B O 1
ATOM 834 N N . ILE B 1 7 ? -8.023 -52.094 8.852 1 40.06 7 ILE B N 1
ATOM 835 C CA . ILE B 1 7 ? -8.133 -50.688 8.57 1 40.06 7 ILE B CA 1
ATOM 836 C C . ILE B 1 7 ? -6.809 -50 8.891 1 40.06 7 ILE B C 1
ATOM 838 O O . ILE B 1 7 ? -6.477 -48.969 8.297 1 40.06 7 ILE B O 1
ATOM 842 N N . LEU B 1 8 ? -5.895 -50.594 9.742 1 42.34 8 LEU B N 1
ATOM 843 C CA . LEU B 1 8 ? -4.582 -50.062 10.086 1 42.34 8 LEU B CA 1
ATOM 844 C C . LEU B 1 8 ? -3.611 -50.219 8.922 1 42.34 8 LEU B C 1
ATOM 846 O O . LEU B 1 8 ? -2.799 -49.312 8.672 1 42.34 8 LEU B O 1
ATOM 850 N N . SER B 1 9 ? -3.793 -51.281 8.148 1 45.38 9 SER B N 1
ATOM 851 C CA . SER B 1 9 ? -2.807 -51.594 7.117 1 45.38 9 SER B CA 1
ATOM 852 C C . SER B 1 9 ? -2.842 -50.531 6 1 45.38 9 SER B C 1
ATOM 854 O O . SER B 1 9 ? -1.802 -50.188 5.438 1 45.38 9 SER B O 1
ATOM 856 N N . ALA B 1 10 ? -4.105 -50.188 5.617 1 40.66 10 ALA B N 1
ATOM 857 C CA . ALA B 1 10 ? -4.188 -49.344 4.43 1 40.66 10 ALA B CA 1
ATOM 858 C C . ALA B 1 10 ? -3.617 -47.969 4.711 1 40.66 10 ALA B C 1
ATOM 860 O O . ALA B 1 10 ? -3.025 -47.344 3.824 1 40.66 10 ALA B O 1
ATOM 861 N N . ALA B 1 11 ? -3.824 -47.406 5.895 1 41.5 11 ALA B N 1
ATOM 862 C CA . ALA B 1 11 ? -3.201 -46.156 6.25 1 41.5 11 ALA B CA 1
ATOM 863 C C . ALA B 1 11 ? -1.687 -46.281 6.355 1 41.5 11 ALA B C 1
ATOM 865 O O . ALA B 1 11 ? -0.945 -45.375 6.012 1 41.5 11 ALA B O 1
ATOM 866 N N . LEU B 1 12 ? -1.151 -47.469 6.684 1 43.12 12 LEU B N 1
ATOM 867 C CA . LEU B 1 12 ? 0.275 -47.781 6.797 1 43.12 12 LEU B CA 1
ATOM 868 C C . LEU B 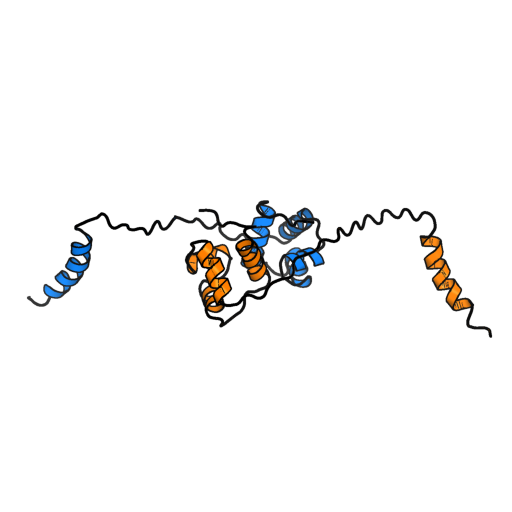1 12 ? 0.932 -47.812 5.418 1 43.12 12 LEU B C 1
ATOM 870 O O . LEU B 1 12 ? 2.049 -47.312 5.25 1 43.12 12 LEU B O 1
ATOM 874 N N . ASP B 1 13 ? 0.278 -48.5 4.441 1 39.03 13 ASP B N 1
ATOM 875 C CA . ASP B 1 13 ? 0.915 -48.625 3.135 1 39.03 13 ASP B CA 1
ATOM 876 C C . ASP B 1 13 ? 1.086 -47.281 2.465 1 39.03 13 ASP B C 1
ATOM 878 O O . ASP B 1 13 ? 2.088 -47.031 1.79 1 39.03 13 ASP B O 1
ATOM 882 N N . GLU B 1 14 ? -0.071 -46.406 2.387 1 38.72 14 GLU B N 1
ATOM 883 C CA . GLU B 1 14 ? 0.161 -45.094 1.777 1 38.72 14 GLU B CA 1
ATOM 884 C C . GLU B 1 14 ? 1.223 -44.312 2.543 1 38.72 14 GLU B C 1
ATOM 886 O O . GLU B 1 14 ? 1.972 -43.531 1.952 1 38.72 14 GLU B O 1
ATOM 891 N N . ALA B 1 15 ? 1.494 -44.469 3.887 1 38.69 15 ALA B N 1
ATOM 892 C CA . ALA B 1 15 ? 2.578 -43.938 4.707 1 38.69 15 ALA B CA 1
ATOM 893 C C . ALA B 1 15 ? 3.912 -44.594 4.34 1 38.69 15 ALA B C 1
ATOM 895 O O . ALA B 1 15 ? 4.949 -43.906 4.332 1 38.69 15 ALA B O 1
ATOM 896 N N . ILE B 1 16 ? 4.004 -45.844 4.078 1 38.97 16 ILE B N 1
ATOM 897 C CA . ILE B 1 16 ? 5.25 -46.594 3.873 1 38.97 16 ILE B CA 1
ATOM 898 C C . ILE B 1 16 ? 5.812 -46.281 2.488 1 38.97 16 ILE B C 1
ATOM 900 O O . ILE B 1 16 ? 7.023 -46.094 2.33 1 38.97 16 ILE B O 1
ATOM 904 N N . LEU B 1 17 ? 5.016 -46.531 1.317 1 37.31 17 LEU B N 1
ATOM 905 C CA . LEU B 1 17 ? 5.652 -46.281 0.028 1 37.31 17 LEU B CA 1
ATOM 906 C C . LEU B 1 17 ? 6.199 -44.844 -0.044 1 37.31 17 LEU B C 1
ATOM 908 O O . LEU B 1 17 ? 7.227 -44.594 -0.677 1 37.31 17 LEU B O 1
ATOM 912 N N . ASP B 1 18 ? 5.504 -43.781 0.411 1 35.28 18 ASP B N 1
ATOM 913 C CA . ASP B 1 18 ? 6.145 -42.469 0.435 1 35.28 18 ASP B CA 1
ATOM 914 C C . ASP B 1 18 ? 7.367 -42.469 1.354 1 35.28 18 ASP B C 1
ATOM 916 O O . ASP B 1 18 ? 8.07 -41.438 1.46 1 35.28 18 ASP B O 1
ATOM 920 N N . 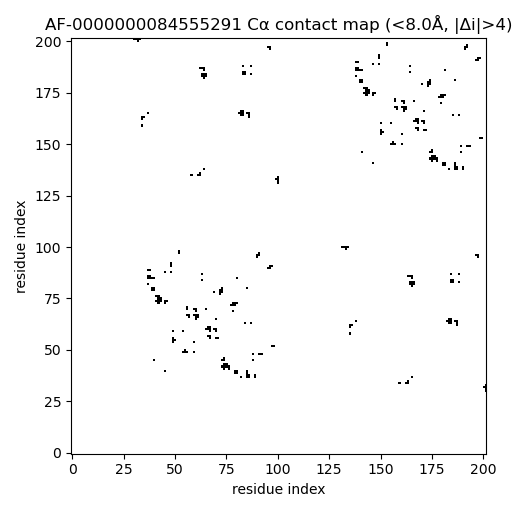ALA B 1 19 ? 7.613 -43.438 2.189 1 34.34 19 ALA B N 1
ATOM 921 C CA . ALA B 1 19 ? 8.773 -43.5 3.074 1 34.34 19 ALA B CA 1
ATOM 922 C C . ALA B 1 19 ? 10.047 -43.781 2.285 1 34.34 19 ALA B C 1
ATOM 924 O O . ALA B 1 19 ? 11.156 -43.656 2.818 1 34.34 19 ALA B O 1
ATOM 925 N N . LYS B 1 20 ? 10.164 -44.719 1.405 1 36.34 20 LYS B N 1
ATOM 926 C CA . LYS B 1 20 ? 11.492 -45.031 0.884 1 36.34 20 LYS B CA 1
ATOM 927 C C . LYS B 1 20 ? 12.211 -43.812 0.366 1 36.34 20 LYS B C 1
ATOM 929 O O . LYS B 1 20 ? 13.359 -43.562 0.724 1 36.34 20 LYS B O 1
ATOM 934 N N . SER B 1 21 ? 12.461 -43.719 -1.125 1 35.31 21 SER B N 1
ATOM 935 C CA . SER B 1 21 ? 13.281 -42.656 -1.682 1 35.31 21 SER B CA 1
ATOM 936 C C . SER B 1 21 ? 12.828 -41.312 -1.179 1 35.31 21 SER B C 1
ATOM 938 O O . SER B 1 21 ? 11.781 -40.781 -1.602 1 35.31 21 SER B O 1
ATOM 940 N N . GLY B 1 22 ? 12.703 -41.094 -0.111 1 34.5 22 GLY B N 1
ATOM 941 C CA . GLY B 1 22 ? 12.289 -40.062 0.826 1 34.5 22 GLY B CA 1
ATOM 942 C C . GLY B 1 22 ? 12.844 -38.688 0.494 1 34.5 22 GLY B C 1
ATOM 943 O O . GLY B 1 22 ? 12.844 -37.781 1.336 1 34.5 22 GLY B O 1
ATOM 944 N N . ASN B 1 23 ? 13.953 -38.656 -0.268 1 35.44 23 ASN B N 1
ATOM 945 C CA . ASN B 1 23 ? 14.531 -37.375 -0.649 1 35.44 23 ASN B CA 1
ATOM 946 C C . ASN B 1 23 ? 13.484 -36.469 -1.292 1 35.44 23 ASN B C 1
ATOM 948 O O . ASN B 1 23 ? 13.391 -36.406 -2.52 1 35.44 23 ASN B O 1
ATOM 952 N N . LYS B 1 24 ? 12.352 -36.812 -1.201 1 36.75 24 LYS B N 1
ATOM 953 C CA . LYS B 1 24 ? 11.453 -35.844 -1.79 1 36.75 24 LYS B CA 1
ATOM 954 C C . LYS B 1 24 ? 11.953 -34.406 -1.559 1 36.75 24 LYS B C 1
ATOM 956 O O . LYS B 1 24 ? 12.211 -34.031 -0.42 1 36.75 24 LYS B O 1
ATOM 961 N N . ILE B 1 25 ? 12.664 -33.844 -2.555 1 35.53 25 ILE B N 1
ATOM 962 C CA . ILE B 1 25 ? 12.828 -32.438 -2.91 1 35.53 25 ILE B CA 1
ATOM 963 C C . ILE B 1 25 ? 11.609 -31.625 -2.463 1 35.53 25 ILE B C 1
ATOM 965 O O . ILE B 1 25 ? 10.555 -31.672 -3.109 1 35.53 25 ILE B O 1
ATOM 969 N N . LEU B 1 26 ? 10.922 -32.031 -1.433 1 39.19 26 LEU B N 1
ATOM 970 C CA . LEU B 1 26 ? 10.07 -31.016 -0.833 1 39.19 26 LEU B CA 1
ATOM 971 C C . LEU B 1 26 ? 10.672 -29.641 -1.024 1 39.19 26 LEU B C 1
ATOM 973 O O . LEU B 1 26 ? 11.633 -29.266 -0.341 1 39.19 26 LEU B O 1
ATOM 977 N N . ASN B 1 27 ? 11.148 -29.422 -2.078 1 35.28 27 ASN B N 1
ATOM 978 C CA . ASN B 1 27 ? 11.445 -28.047 -2.48 1 35.28 27 ASN B CA 1
ATOM 979 C C . ASN B 1 27 ? 10.461 -27.062 -1.865 1 35.28 27 ASN B C 1
ATOM 981 O O . ASN B 1 27 ? 10.242 -25.969 -2.416 1 35.28 27 ASN B O 1
ATOM 985 N N . SER B 1 28 ? 9.422 -27.5 -1.271 1 39.31 28 SER B N 1
ATOM 986 C CA . SER B 1 28 ? 8.594 -26.594 -0.497 1 39.31 28 SER B CA 1
ATOM 987 C C . SER B 1 28 ? 9.445 -25.688 0.385 1 39.31 28 SER B C 1
ATOM 989 O O . SER B 1 28 ? 9.734 -26.016 1.533 1 39.31 28 SER B O 1
ATOM 991 N N . GLU B 1 29 ? 10.648 -25.672 0.301 1 40.41 29 GLU B N 1
ATOM 992 C CA . GLU B 1 29 ? 11.258 -24.547 0.999 1 40.41 29 GLU B CA 1
ATOM 993 C C . GLU B 1 29 ? 10.219 -23.469 1.326 1 40.41 29 GLU B C 1
ATOM 995 O O . GLU B 1 29 ? 9.953 -22.594 0.507 1 40.41 29 GLU B O 1
ATOM 1000 N N . THR B 1 30 ? 9.047 -23.938 1.555 1 47.31 30 THR B N 1
ATOM 1001 C CA . THR B 1 30 ? 8.109 -22.984 2.152 1 47.31 30 THR B CA 1
ATOM 1002 C C . THR B 1 30 ? 8.844 -21.984 3.033 1 47.31 30 THR B C 1
ATOM 1004 O O . THR B 1 30 ? 9.336 -22.328 4.105 1 47.31 30 THR B O 1
ATOM 1007 N N . VAL B 1 31 ? 9.898 -21.453 2.6 1 50.59 31 VAL B N 1
ATOM 1008 C CA . VAL B 1 31 ? 10.547 -20.328 3.277 1 50.59 31 VAL B CA 1
ATOM 1009 C C . VAL B 1 31 ? 9.539 -19.609 4.156 1 50.59 31 VAL B C 1
ATOM 1011 O O . VAL B 1 31 ? 8.383 -19.422 3.766 1 50.59 31 VAL B O 1
ATOM 1014 N N . SER B 1 32 ? 9.5 -20.172 5.445 1 62.84 32 SER B N 1
ATOM 1015 C CA . SER B 1 32 ? 8.742 -19.531 6.508 1 62.84 32 SER B CA 1
ATOM 1016 C C . SER B 1 32 ? 8.719 -18.016 6.332 1 62.84 32 SER B C 1
ATOM 1018 O O . SER B 1 32 ? 9.633 -17.328 6.785 1 62.84 32 SER B O 1
ATOM 1020 N N . ILE B 1 33 ? 8.219 -17.625 5.277 1 79.31 33 ILE B N 1
ATOM 1021 C CA . ILE B 1 33 ? 8.094 -16.172 5.16 1 79.31 33 ILE B CA 1
ATOM 1022 C C . ILE B 1 33 ? 7.152 -15.648 6.238 1 79.31 33 ILE B C 1
ATOM 1024 O O . ILE B 1 33 ? 6.027 -16.141 6.379 1 79.31 33 ILE B O 1
ATOM 1028 N N . GLU B 1 34 ? 7.758 -15.062 7.148 1 87.81 34 GLU B N 1
ATOM 1029 C CA . GLU B 1 34 ? 6.93 -14.406 8.156 1 87.81 34 GLU B CA 1
ATOM 1030 C C . GLU B 1 34 ? 6.473 -13.031 7.672 1 87.81 34 GLU B C 1
ATOM 1032 O O . GLU B 1 34 ? 7.293 -12.133 7.465 1 87.81 34 GLU B O 1
ATOM 1037 N N . ILE B 1 35 ? 5.18 -12.992 7.461 1 93.81 35 ILE B N 1
ATOM 1038 C CA . ILE B 1 35 ? 4.594 -11.719 7.062 1 93.81 35 ILE B CA 1
ATOM 1039 C C . ILE B 1 35 ? 4.148 -10.945 8.305 1 93.81 35 ILE B C 1
ATOM 1041 O O . ILE B 1 35 ? 3.348 -11.445 9.102 1 93.81 35 ILE B O 1
ATOM 1045 N N . GLU B 1 36 ? 4.746 -9.797 8.484 1 93.5 36 GLU B N 1
ATOM 1046 C CA . GLU B 1 36 ? 4.332 -8.945 9.602 1 93.5 36 GLU B CA 1
ATOM 1047 C C . GLU B 1 36 ? 2.83 -8.68 9.562 1 93.5 36 GLU B C 1
ATOM 1049 O O . GLU B 1 36 ? 2.279 -8.352 8.508 1 93.5 36 GLU B O 1
ATOM 1054 N N . PRO B 1 37 ? 2.262 -8.875 10.641 1 95.5 37 PRO B N 1
ATOM 1055 C CA . PRO B 1 37 ? 0.816 -8.633 10.664 1 95.5 37 PRO B CA 1
ATOM 1056 C C . PRO B 1 37 ? 0.462 -7.16 10.438 1 95.5 37 PRO B C 1
ATOM 1058 O O . PRO B 1 37 ? 1.276 -6.277 10.719 1 95.5 37 PRO B O 1
ATOM 1061 N N . LEU B 1 38 ? -0.739 -6.965 9.945 1 97.75 38 LEU B N 1
ATOM 1062 C CA . LEU B 1 38 ? -1.21 -5.594 9.773 1 97.75 38 LEU B CA 1
ATOM 1063 C C . LEU B 1 38 ? -1.502 -4.945 11.125 1 97.75 38 LEU B C 1
ATOM 1065 O O . LEU B 1 38 ? -1.923 -5.621 12.062 1 97.75 38 LEU B O 1
ATOM 1069 N N . VAL B 1 39 ? -1.261 -3.689 11.125 1 96.69 39 VAL B N 1
ATOM 1070 C CA . VAL B 1 39 ? -1.448 -2.924 12.352 1 96.69 39 VAL B CA 1
ATOM 1071 C C . VAL B 1 39 ? -2.688 -2.041 12.227 1 96.69 39 VAL B C 1
ATOM 1073 O O . VAL B 1 39 ? -2.938 -1.458 11.164 1 96.69 39 VAL B O 1
ATOM 1076 N N . GLU B 1 40 ? -3.441 -2.018 13.25 1 97.5 40 GLU B N 1
ATOM 1077 C CA . GLU B 1 40 ? -4.5 -1.017 13.336 1 97.5 40 GLU B CA 1
ATOM 1078 C C . GLU B 1 40 ? -3.979 0.291 13.922 1 97.5 40 GLU B C 1
ATOM 1080 O O . GLU B 1 40 ? -3.479 0.313 15.047 1 97.5 40 GLU B O 1
ATOM 1085 N N . TYR B 1 41 ? -4.215 1.351 13.266 1 98.56 41 TYR B N 1
ATOM 1086 C CA . TYR B 1 41 ? -3.641 2.625 13.688 1 98.56 41 TYR B CA 1
ATOM 1087 C C . TYR B 1 41 ? -4.707 3.531 14.289 1 98.56 41 TYR B C 1
ATOM 1089 O O . TYR B 1 41 ? -5.844 3.57 13.812 1 98.56 41 TYR B O 1
ATOM 1097 N N . SER B 1 42 ? -4.328 4.227 15.289 1 98.62 42 SER B N 1
ATOM 1098 C CA . SER B 1 42 ? -5.168 5.312 15.781 1 98.62 42 SER B CA 1
ATOM 1099 C C . SER B 1 42 ? -5.113 6.52 14.852 1 98.62 42 SER B C 1
ATOM 1101 O O . SER B 1 42 ? -4.176 6.656 14.062 1 98.62 42 SER B O 1
ATOM 1103 N N . ALA B 1 43 ? -6.094 7.371 15 1 98.88 43 ALA B N 1
ATOM 1104 C CA . ALA B 1 43 ? -6.152 8.602 14.219 1 98.88 43 ALA B CA 1
ATOM 1105 C C . ALA B 1 43 ? -4.898 9.445 14.43 1 98.88 43 ALA B C 1
ATOM 1107 O O . ALA B 1 43 ? -4.293 9.922 13.461 1 98.88 43 ALA B O 1
ATOM 1108 N N . ASP B 1 44 ? -4.434 9.516 15.695 1 98.81 44 ASP B N 1
ATOM 1109 C CA . ASP B 1 44 ? -3.277 10.344 16.031 1 98.81 44 ASP B CA 1
ATOM 1110 C C . ASP B 1 44 ? -2.002 9.781 15.406 1 98.81 44 ASP B C 1
ATOM 1112 O O . ASP B 1 44 ? -1.156 10.539 14.922 1 98.81 44 ASP B O 1
ATOM 1116 N N . THR B 1 45 ? -1.861 8.5 15.398 1 98.81 45 THR B N 1
ATOM 1117 C CA . THR B 1 45 ? -0.666 7.887 14.836 1 98.81 45 THR B CA 1
ATOM 1118 C C . THR B 1 45 ? -0.607 8.102 13.328 1 98.81 45 THR B C 1
ATOM 1120 O O . THR B 1 45 ? 0.466 8.344 12.773 1 98.81 45 THR B O 1
ATOM 1123 N N . ILE B 1 46 ? -1.772 8.023 12.656 1 98.94 46 ILE B N 1
ATOM 1124 C CA . ILE B 1 46 ? -1.812 8.25 11.211 1 98.94 46 ILE B CA 1
ATOM 1125 C C . ILE B 1 46 ? -1.358 9.672 10.898 1 98.94 46 ILE B C 1
ATOM 1127 O O . ILE B 1 46 ? -0.557 9.883 9.984 1 98.94 46 ILE B O 1
ATOM 1131 N N . LYS B 1 47 ? -1.877 10.547 11.688 1 98.88 47 LYS B N 1
ATOM 1132 C CA . LYS B 1 47 ? -1.49 11.945 11.531 1 98.88 47 LYS B CA 1
ATOM 1133 C C . LYS B 1 47 ? 0.011 12.133 11.727 1 98.88 47 LYS B C 1
ATOM 1135 O O . LYS B 1 47 ? 0.664 12.844 10.961 1 98.88 47 LYS B O 1
ATOM 1140 N N . ASP B 1 48 ? 0.549 11.492 12.711 1 98.81 48 ASP B N 1
ATOM 1141 C CA . ASP B 1 48 ? 1.979 11.578 13 1 98.81 48 ASP B CA 1
ATOM 1142 C C . ASP B 1 48 ? 2.803 11.016 11.844 1 98.81 48 ASP B C 1
ATOM 1144 O O . ASP B 1 48 ? 3.832 11.586 11.477 1 98.81 48 ASP B O 1
ATOM 1148 N N . ILE B 1 49 ? 2.367 9.875 11.289 1 98.62 49 ILE B N 1
ATOM 1149 C CA . ILE B 1 49 ? 3.053 9.281 10.148 1 98.62 49 ILE B CA 1
ATOM 1150 C C . ILE B 1 49 ? 3.057 10.258 8.977 1 98.62 49 ILE B C 1
ATOM 1152 O O . ILE B 1 49 ? 4.102 10.5 8.367 1 98.62 49 ILE B O 1
ATOM 1156 N N . ARG B 1 50 ? 1.876 10.844 8.648 1 98.31 50 ARG B N 1
ATOM 1157 C CA . ARG B 1 50 ? 1.805 11.797 7.547 1 98.31 50 ARG B CA 1
ATOM 1158 C C . ARG B 1 50 ? 2.74 12.977 7.785 1 98.31 50 ARG B C 1
ATOM 1160 O O . ARG B 1 50 ? 3.48 13.383 6.887 1 98.31 50 ARG B O 1
ATOM 1167 N N . LYS B 1 51 ? 2.689 13.508 9.008 1 98.06 51 LYS B N 1
ATOM 1168 C CA . LYS B 1 51 ? 3.477 14.703 9.32 1 98.06 51 LYS B CA 1
ATOM 1169 C C . LYS B 1 51 ? 4.969 14.43 9.164 1 98.06 51 LYS B C 1
ATOM 1171 O O . LYS B 1 51 ? 5.723 15.305 8.727 1 98.06 51 LYS B O 1
ATOM 1176 N N . ARG B 1 52 ? 5.367 13.242 9.484 1 97.25 52 ARG B N 1
ATOM 1177 C CA . ARG B 1 52 ? 6.777 12.883 9.367 1 97.25 52 ARG B CA 1
ATOM 1178 C C . ARG B 1 52 ? 7.223 12.875 7.906 1 97.25 52 ARG B C 1
ATOM 1180 O O . ARG B 1 52 ? 8.414 12.984 7.617 1 97.25 52 ARG B O 1
ATOM 1187 N N . THR B 1 53 ? 6.301 12.641 7.016 1 95.75 53 THR B N 1
ATOM 1188 C CA . THR B 1 53 ? 6.645 12.672 5.598 1 95.75 53 THR B CA 1
ATOM 1189 C C . THR B 1 53 ? 6.762 14.109 5.102 1 95.75 53 THR B C 1
ATOM 1191 O O . THR B 1 53 ? 7.285 14.359 4.012 1 95.75 53 THR B O 1
ATOM 1194 N N . GLY B 1 54 ? 6.184 15.047 5.801 1 94.69 54 GLY B N 1
ATOM 1195 C CA . GLY B 1 54 ? 6.188 16.453 5.422 1 94.69 54 GLY B CA 1
ATOM 1196 C C . GLY B 1 54 ? 5.094 16.797 4.43 1 94.69 54 GLY B C 1
ATOM 1197 O O . GLY B 1 54 ? 5.043 17.922 3.926 1 94.69 54 GLY B O 1
ATOM 1198 N N . LEU B 1 55 ? 4.23 15.945 4.191 1 95.56 55 LEU B N 1
ATOM 1199 C CA . LEU B 1 55 ? 3.207 16.172 3.176 1 95.56 55 LEU B CA 1
ATOM 1200 C C . LEU B 1 55 ? 1.927 16.703 3.799 1 95.56 55 LEU B C 1
ATOM 1202 O O . LEU B 1 55 ? 1.616 16.406 4.953 1 95.56 55 LEU B O 1
ATOM 1206 N N . THR B 1 56 ? 1.229 17.5 2.996 1 96.75 56 THR B N 1
ATOM 1207 C CA . THR B 1 56 ? -0.142 17.844 3.348 1 96.75 56 THR B CA 1
ATOM 1208 C C . THR B 1 56 ? -1.053 16.625 3.262 1 96.75 56 THR B C 1
ATOM 1210 O O . THR B 1 56 ? -0.65 15.578 2.746 1 96.75 56 THR B O 1
ATOM 1213 N N . GLN B 1 57 ? -2.234 16.797 3.762 1 98.31 57 GLN B N 1
ATOM 1214 C CA . GLN B 1 57 ? -3.203 15.719 3.641 1 98.31 57 GLN B CA 1
ATOM 1215 C C . GLN B 1 57 ? -3.461 15.375 2.178 1 98.31 57 GLN B C 1
ATOM 1217 O O . GLN B 1 57 ? -3.582 14.195 1.823 1 98.31 57 GLN B O 1
ATOM 1222 N N . ALA B 1 58 ? -3.566 16.422 1.422 1 97.44 58 ALA B N 1
ATOM 1223 C CA . ALA B 1 58 ? -3.873 16.234 0.007 1 97.44 58 ALA B CA 1
ATOM 1224 C C . ALA B 1 58 ? -2.756 15.469 -0.701 1 97.44 58 ALA B C 1
ATOM 1226 O O . ALA B 1 58 ? -3.02 14.523 -1.446 1 97.44 58 ALA B O 1
ATOM 1227 N N . LEU B 1 59 ? -1.534 15.773 -0.474 1 97.06 59 LEU B N 1
ATOM 1228 C CA . LEU B 1 59 ? -0.398 15.125 -1.123 1 97.06 59 LEU B CA 1
ATOM 1229 C C . LEU B 1 59 ? -0.181 13.727 -0.566 1 97.06 59 LEU B C 1
ATOM 1231 O O . LEU B 1 59 ? 0.174 12.805 -1.309 1 97.06 59 LEU B O 1
ATOM 1235 N N . PHE B 1 60 ? -0.339 13.602 0.671 1 98.06 60 PHE B N 1
ATOM 1236 C CA . PHE B 1 60 ? -0.249 12.289 1.304 1 98.06 60 PHE B CA 1
ATOM 1237 C C . PHE B 1 60 ? -1.271 11.328 0.708 1 98.06 60 PHE B C 1
ATOM 1239 O O . PHE B 1 60 ? -0.938 10.188 0.37 1 98.06 60 PHE B O 1
ATOM 1246 N N . ALA B 1 61 ? -2.51 11.844 0.577 1 98.75 61 ALA B N 1
ATOM 1247 C CA . ALA B 1 61 ? -3.588 11.062 -0.026 1 98.75 61 ALA B CA 1
ATOM 1248 C C . ALA B 1 61 ? -3.234 10.648 -1.451 1 98.75 61 ALA B C 1
ATOM 1250 O O . ALA B 1 61 ? -3.428 9.492 -1.836 1 98.75 61 ALA B O 1
ATOM 1251 N N . LYS B 1 62 ? -2.711 11.609 -2.131 1 97.81 62 LYS B N 1
ATOM 1252 C CA . LYS B 1 62 ? -2.291 11.336 -3.502 1 97.81 62 LYS B CA 1
ATOM 1253 C C . LYS B 1 62 ? -1.209 10.258 -3.543 1 97.81 62 LYS B C 1
ATOM 1255 O O . LYS B 1 62 ? -1.251 9.359 -4.387 1 97.81 62 LYS B O 1
ATOM 1260 N N . TRP B 1 63 ? -0.267 10.281 -2.672 1 97.75 63 TRP B N 1
ATOM 1261 C CA . TRP B 1 63 ? 0.822 9.312 -2.645 1 97.75 63 TRP B CA 1
ATOM 1262 C C . TRP B 1 63 ? 0.308 7.926 -2.271 1 97.75 63 TRP B C 1
ATOM 1264 O O . TRP B 1 63 ? 0.679 6.93 -2.895 1 97.75 63 TRP B O 1
ATOM 1274 N N . ILE B 1 64 ? -0.558 7.895 -1.291 1 98.69 64 ILE B N 1
ATOM 1275 C CA . ILE B 1 64 ? -1.12 6.629 -0.841 1 98.69 64 ILE B CA 1
ATOM 1276 C C . ILE B 1 64 ? -2.027 6.051 -1.926 1 98.69 64 ILE B C 1
ATOM 1278 O O . ILE B 1 64 ? -2.105 4.832 -2.098 1 98.69 64 ILE B O 1
ATOM 1282 N N . GLY B 1 65 ? -2.711 6.871 -2.604 1 98.69 65 GLY B N 1
ATOM 1283 C CA . GLY B 1 65 ? -3.66 6.434 -3.613 1 98.69 65 GLY B CA 1
ATOM 1284 C C . GLY B 1 65 ? -5.094 6.43 -3.119 1 98.69 65 GLY B C 1
ATOM 1285 O O . GLY B 1 65 ? -5.875 5.543 -3.477 1 98.69 65 GLY B O 1
ATOM 1286 N N . VAL B 1 66 ? -5.441 7.34 -2.285 1 98.88 66 VAL B N 1
ATOM 1287 C CA . VAL B 1 66 ? -6.805 7.504 -1.795 1 98.88 66 VAL B CA 1
ATOM 1288 C C . VAL B 1 66 ? -7.234 8.961 -1.941 1 98.88 66 VAL B C 1
ATOM 1290 O O . VAL B 1 66 ? -6.461 9.797 -2.42 1 98.88 66 VAL B O 1
ATOM 1293 N N . SER B 1 67 ? -8.461 9.203 -1.575 1 98.81 67 SER B N 1
ATOM 1294 C CA . SER B 1 67 ? -8.938 10.578 -1.599 1 98.81 67 SER B CA 1
ATOM 1295 C C . SER B 1 67 ? -8.484 11.344 -0.357 1 98.81 67 SER B C 1
ATOM 1297 O O . SER B 1 67 ? -8.242 10.742 0.692 1 98.81 67 SER B O 1
ATOM 1299 N N . THR B 1 68 ? -8.398 12.711 -0.47 1 98.81 68 THR B N 1
ATOM 1300 C CA . THR B 1 68 ? -8.094 13.547 0.686 1 98.81 68 THR B CA 1
ATOM 1301 C C . THR B 1 68 ? -9.109 13.32 1.801 1 98.81 68 THR B C 1
ATOM 1303 O O . THR B 1 68 ? -8.75 13.289 2.979 1 98.81 68 THR B O 1
ATOM 1306 N N . ARG B 1 69 ? -10.305 13.133 1.468 1 98.88 69 ARG B N 1
ATOM 1307 C CA . ARG B 1 69 ? -11.367 12.875 2.441 1 98.88 69 ARG B CA 1
ATOM 1308 C C . ARG B 1 69 ? -11.086 11.602 3.232 1 98.88 69 ARG B C 1
ATOM 1310 O O . ARG B 1 69 ? -11.398 11.523 4.422 1 98.88 69 ARG B O 1
ATOM 1317 N N . THR B 1 70 ? -10.562 10.602 2.535 1 98.94 70 THR B N 1
ATOM 1318 C CA . THR B 1 70 ? -10.234 9.344 3.188 1 98.94 70 THR B CA 1
ATOM 1319 C C . THR B 1 70 ? -9.164 9.547 4.254 1 98.94 70 THR B C 1
ATOM 1321 O O . THR B 1 70 ? -9.289 9.047 5.375 1 98.94 70 THR B O 1
ATOM 1324 N N . VAL B 1 71 ? -8.188 10.359 3.947 1 98.94 71 VAL B N 1
ATOM 1325 C CA . VAL B 1 71 ? -7.141 10.656 4.914 1 98.94 71 VAL B CA 1
ATOM 1326 C C . VAL B 1 71 ? -7.723 11.461 6.078 1 98.94 71 VAL B C 1
ATOM 1328 O O . VAL B 1 71 ? -7.418 11.188 7.242 1 98.94 71 VAL B O 1
ATOM 1331 N N . GLU B 1 72 ? -8.508 12.414 5.75 1 98.94 72 GLU B N 1
ATOM 1332 C CA . GLU B 1 72 ? -9.164 13.211 6.785 1 98.94 72 GLU B CA 1
ATOM 1333 C C . GLU B 1 72 ? -9.961 12.32 7.734 1 98.94 72 GLU B C 1
ATOM 1335 O O . GLU B 1 72 ? -9.914 12.5 8.953 1 98.94 72 GLU B O 1
ATOM 1340 N N . ALA 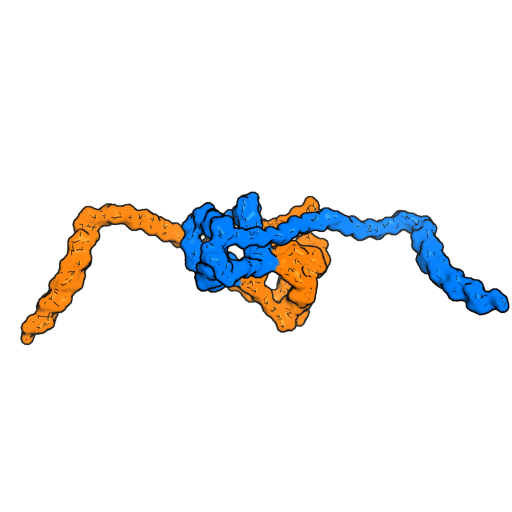B 1 73 ? -10.688 11.359 7.152 1 98.94 73 ALA B N 1
ATOM 1341 C CA . ALA B 1 73 ? -11.508 10.445 7.949 1 98.94 73 ALA B CA 1
ATOM 1342 C C . ALA B 1 73 ? -10.641 9.578 8.852 1 98.94 73 ALA B C 1
ATOM 1344 O O . ALA B 1 73 ? -11.008 9.305 10 1 98.94 73 ALA B O 1
ATOM 1345 N N . TRP B 1 74 ? -9.484 9.156 8.359 1 98.94 74 TRP B N 1
ATOM 1346 C CA . TRP B 1 74 ? -8.562 8.375 9.172 1 98.94 74 TRP B CA 1
ATOM 1347 C C . TRP B 1 74 ? -8.031 9.188 10.344 1 98.94 74 TRP B C 1
ATOM 1349 O O . TRP B 1 74 ? -8.047 8.734 11.484 1 98.94 74 TRP B O 1
ATOM 1359 N N . GLU B 1 75 ? -7.66 10.484 10 1 98.81 75 GLU B N 1
ATOM 1360 C CA . GLU B 1 75 ? -6.965 11.305 10.984 1 98.81 75 GLU B CA 1
ATOM 1361 C C . GLU B 1 75 ? -7.941 11.891 12.008 1 98.81 75 GLU B C 1
ATOM 1363 O O . GLU B 1 75 ? -7.527 12.398 13.047 1 98.81 75 GLU B O 1
ATOM 1368 N N . SER B 1 76 ? -9.203 11.773 11.734 1 98.56 76 SER B N 1
ATOM 1369 C CA . SER B 1 76 ? -10.219 12.227 12.672 1 98.56 76 SER B CA 1
ATOM 1370 C C . SER B 1 76 ? -10.891 11.055 13.375 1 98.56 76 SER B C 1
ATOM 1372 O O . SER B 1 76 ? -11.781 11.25 14.211 1 98.56 76 SER B O 1
ATOM 1374 N N . GLY B 1 77 ? -10.57 9.867 12.992 1 98.56 77 GLY B N 1
ATOM 1375 C CA . GLY B 1 77 ? -11.078 8.688 13.672 1 98.56 77 GLY B CA 1
ATOM 1376 C C . GLY B 1 77 ? -12.43 8.227 13.148 1 98.56 77 GLY B C 1
ATOM 1377 O O . GLY B 1 77 ? -13.047 7.328 13.711 1 98.56 77 GLY B O 1
ATOM 1378 N N . ARG B 1 78 ? -12.891 8.711 12.039 1 98.56 78 ARG B N 1
ATOM 1379 C CA . ARG B 1 78 ? -14.203 8.391 11.484 1 98.56 78 ARG B CA 1
ATOM 1380 C C . ARG B 1 78 ? -14.156 7.086 10.703 1 98.56 78 ARG B C 1
ATOM 1382 O O . ARG B 1 78 ? -15.195 6.477 10.445 1 98.56 78 ARG B O 1
ATOM 1389 N N . ASN B 1 79 ? -13.023 6.695 10.141 1 98.38 79 ASN B N 1
ATOM 1390 C CA . ASN B 1 79 ? -12.789 5.449 9.414 1 98.38 79 ASN B CA 1
ATOM 1391 C C . ASN B 1 79 ? -11.391 4.898 9.688 1 98.38 79 ASN B C 1
ATOM 1393 O O . ASN B 1 79 ? -10.555 5.582 10.273 1 98.38 79 ASN B O 1
ATOM 1397 N N . LYS B 1 80 ? -11.242 3.705 9.344 1 98.62 80 LYS B N 1
ATOM 1398 C CA . LYS B 1 80 ? -9.938 3.072 9.477 1 98.62 80 LYS B CA 1
ATOM 1399 C C . LYS B 1 80 ? -9.328 2.771 8.109 1 98.62 80 LYS B C 1
ATOM 1401 O O . LYS B 1 80 ? -10.055 2.516 7.148 1 98.62 80 LYS B O 1
ATOM 1406 N N . PRO B 1 81 ? -8.008 2.76 8.086 1 98.88 81 PRO B N 1
ATOM 1407 C CA . PRO B 1 81 ? -7.375 2.418 6.812 1 98.88 81 PRO B CA 1
ATOM 1408 C C . PRO B 1 81 ? -7.672 0.987 6.371 1 98.88 81 PRO B C 1
ATOM 1410 O O . PRO B 1 81 ? -7.82 0.095 7.211 1 98.88 81 PRO B O 1
ATOM 1413 N N . SER B 1 82 ? -7.742 0.77 5.023 1 98.69 82 SER B N 1
ATOM 1414 C CA . SER B 1 82 ? -7.816 -0.582 4.48 1 98.69 82 SER B CA 1
ATOM 1415 C C . SER B 1 82 ? -6.516 -1.343 4.711 1 98.69 82 SER B C 1
ATOM 1417 O O . SER B 1 82 ? -5.516 -0.759 5.133 1 98.69 82 SER B O 1
ATOM 1419 N N . GLY B 1 83 ? -6.52 -2.584 4.43 1 98.81 83 GLY B N 1
ATOM 1420 C CA . GLY B 1 83 ? -5.324 -3.406 4.559 1 98.81 83 GLY B CA 1
ATOM 1421 C C . GLY B 1 83 ? -4.129 -2.838 3.816 1 98.81 83 GLY B C 1
ATOM 1422 O O . GLY B 1 83 ? -3.092 -2.561 4.422 1 98.81 83 GLY B O 1
ATOM 1423 N N . PRO B 1 84 ? -4.273 -2.572 2.541 1 98.88 84 PRO B N 1
ATOM 1424 C CA . PRO B 1 84 ? -3.137 -2.037 1.788 1 98.88 84 PRO B CA 1
ATOM 1425 C C . PRO B 1 84 ? -2.689 -0.666 2.289 1 98.88 84 PRO B C 1
ATOM 1427 O O . PRO B 1 84 ? -1.492 -0.367 2.297 1 98.88 84 PRO B O 1
ATOM 1430 N N . SER B 1 85 ? -3.66 0.129 2.699 1 98.94 85 SER B N 1
ATOM 1431 C CA . SER B 1 85 ? -3.301 1.416 3.285 1 98.94 85 SER B CA 1
ATOM 1432 C C . SER B 1 85 ? -2.498 1.233 4.57 1 98.94 85 SER B C 1
ATOM 1434 O O . SER B 1 85 ? -1.505 1.928 4.793 1 98.94 85 SER B O 1
ATOM 1436 N N . SER B 1 86 ? -2.934 0.298 5.355 1 98.88 86 SER B N 1
ATOM 1437 C CA . SER B 1 86 ? -2.229 0.007 6.598 1 98.88 86 SER B CA 1
ATOM 1438 C C . SER B 1 86 ? -0.816 -0.503 6.328 1 98.88 86 SER B C 1
ATOM 1440 O O . SER B 1 86 ? 0.119 -0.179 7.062 1 98.88 86 SER B O 1
ATOM 1442 N N . ARG B 1 87 ? -0.673 -1.296 5.301 1 98.62 87 ARG B N 1
ATOM 1443 C CA . ARG B 1 87 ? 0.654 -1.772 4.922 1 98.62 87 ARG B CA 1
ATOM 1444 C C . ARG B 1 87 ? 1.558 -0.613 4.516 1 98.62 87 ARG B C 1
ATOM 1446 O O . ARG B 1 87 ? 2.713 -0.542 4.941 1 98.62 87 ARG B O 1
ATOM 1453 N N . LEU B 1 88 ? 1.013 0.293 3.713 1 98.62 88 LEU B N 1
ATOM 1454 C CA . LEU B 1 88 ? 1.791 1.463 3.318 1 98.62 88 LEU B CA 1
ATOM 1455 C C . LEU B 1 88 ? 2.172 2.299 4.535 1 98.62 88 LEU B C 1
ATOM 1457 O O . LEU B 1 88 ? 3.312 2.752 4.648 1 98.62 88 LEU B O 1
ATOM 1461 N N . LEU B 1 89 ? 1.248 2.486 5.461 1 98.81 89 LEU B N 1
ATOM 1462 C CA . LEU B 1 89 ? 1.511 3.252 6.676 1 98.81 89 LEU B CA 1
ATOM 1463 C C . LEU B 1 89 ? 2.611 2.596 7.504 1 98.81 89 LEU B C 1
ATOM 1465 O O . LEU B 1 89 ? 3.484 3.283 8.039 1 98.81 89 LEU B O 1
ATOM 1469 N N . SER B 1 90 ? 2.527 1.305 7.594 1 98.31 90 SER B N 1
ATOM 1470 C CA . SER B 1 90 ? 3.525 0.575 8.367 1 98.31 90 SER B CA 1
ATOM 1471 C C . SER B 1 90 ? 4.918 0.736 7.766 1 98.31 90 SER B C 1
ATOM 1473 O O . SER B 1 90 ? 5.895 0.928 8.492 1 98.31 90 SER B O 1
ATOM 1475 N N . LEU B 1 91 ? 5.012 0.62 6.477 1 97.62 91 LEU B N 1
ATOM 1476 C CA . LEU B 1 91 ? 6.289 0.771 5.785 1 97.62 91 LEU B CA 1
ATOM 1477 C C . LEU B 1 91 ? 6.863 2.168 6.004 1 97.62 91 LEU B C 1
ATOM 1479 O O . LEU B 1 91 ? 8.07 2.322 6.199 1 97.62 91 LEU B O 1
ATOM 1483 N N . LEU B 1 92 ? 5.984 3.182 5.969 1 97.94 92 LEU B N 1
ATOM 1484 C CA . LEU B 1 92 ? 6.418 4.551 6.234 1 97.94 92 LEU B CA 1
ATOM 1485 C C . LEU B 1 92 ? 6.859 4.707 7.688 1 97.94 92 LEU B C 1
ATOM 1487 O O . LEU B 1 92 ? 7.902 5.305 7.961 1 97.94 92 LEU B O 1
ATOM 1491 N N . GLN B 1 93 ? 6.055 4.172 8.625 1 97.94 93 GLN B N 1
ATOM 1492 C CA . GLN B 1 93 ? 6.332 4.309 10.047 1 97.94 93 GLN B CA 1
ATOM 1493 C C . GLN B 1 93 ? 7.668 3.676 10.414 1 97.94 93 GLN B C 1
ATOM 1495 O O . GLN B 1 93 ? 8.398 4.199 11.258 1 97.94 93 GLN B O 1
ATOM 1500 N N . GLN B 1 94 ? 7.934 2.598 9.719 1 96.5 94 GLN B N 1
ATOM 1501 C CA . GLN B 1 94 ? 9.141 1.839 10.039 1 96.5 94 GLN B CA 1
ATOM 1502 C C . GLN B 1 94 ? 10.328 2.328 9.211 1 96.5 94 GLN B C 1
ATOM 1504 O O . GLN B 1 94 ? 11.398 1.72 9.242 1 96.5 94 GLN B O 1
ATOM 1509 N N . ASN B 1 95 ? 10.203 3.277 8.414 1 95.62 95 ASN B N 1
ATOM 1510 C CA . ASN B 1 95 ? 11.227 3.875 7.566 1 95.62 95 ASN B CA 1
ATOM 1511 C C . ASN B 1 95 ? 11.742 2.887 6.523 1 95.62 95 ASN B C 1
ATOM 1513 O O . ASN B 1 95 ? 12.914 2.916 6.16 1 95.62 95 ASN B O 1
ATOM 1517 N N . LYS B 1 96 ? 10.906 2.004 6.137 1 94.44 96 LYS B N 1
ATOM 1518 C CA . LYS B 1 96 ? 11.234 1.076 5.059 1 94.44 96 LYS B CA 1
ATOM 1519 C C . LYS B 1 96 ? 10.914 1.683 3.695 1 94.44 96 LYS B C 1
ATOM 1521 O O . LYS B 1 96 ? 11.266 1.116 2.66 1 94.44 96 LYS B O 1
ATOM 1526 N N . LEU B 1 97 ? 10.195 2.75 3.758 1 93.62 97 LEU B N 1
ATOM 1527 C CA . LEU B 1 97 ? 9.852 3.562 2.594 1 93.62 97 LEU B CA 1
ATOM 1528 C C . LEU B 1 97 ? 10.008 5.047 2.904 1 93.62 97 LEU B C 1
ATOM 1530 O O . LEU B 1 97 ? 9.758 5.48 4.031 1 93.62 97 LEU B O 1
ATOM 1534 N N . SER B 1 98 ? 10.484 5.742 1.946 1 90.56 98 SER B N 1
ATOM 1535 C CA . SER B 1 98 ? 10.547 7.199 2.029 1 90.56 98 SER B CA 1
ATOM 1536 C C . SER B 1 98 ? 9.898 7.848 0.81 1 90.56 98 SER B C 1
ATOM 1538 O O . SER B 1 98 ? 10.023 7.348 -0.308 1 90.56 98 SER B O 1
ATOM 1540 N N . ILE B 1 99 ? 9.125 8.828 1.036 1 89.5 99 ILE B N 1
ATOM 1541 C CA . ILE B 1 99 ? 8.516 9.57 -0.062 1 89.5 99 ILE B CA 1
ATOM 1542 C C . ILE B 1 99 ? 9.5 10.625 -0.576 1 89.5 99 ILE B C 1
ATOM 1544 O O . ILE B 1 99 ? 9.992 11.453 0.192 1 89.5 99 ILE B O 1
ATOM 1548 N N . ALA B 1 100 ? 10.148 10.25 -1.689 1 71.94 100 ALA B N 1
ATOM 1549 C CA . ALA B 1 100 ? 11.203 11.102 -2.213 1 71.94 100 ALA B CA 1
ATOM 1550 C C . ALA B 1 100 ? 10.633 12.391 -2.801 1 71.94 100 ALA B C 1
ATOM 1552 O O . ALA B 1 100 ? 9.547 12.383 -3.385 1 71.94 100 ALA B O 1
ATOM 1553 N N . TYR B 1 101 ? 11.289 13.57 -2.463 1 62.69 101 TYR B N 1
ATOM 1554 C CA . TYR B 1 101 ? 11.047 14.914 -2.967 1 62.69 101 TYR B CA 1
ATOM 1555 C C . TYR B 1 101 ? 12.008 15.258 -4.098 1 62.69 101 TYR B C 1
ATOM 1557 O O . TYR B 1 101 ? 13.117 14.719 -4.156 1 62.69 101 TYR B O 1
#

pLDDT: mean 78.22, std 27.25, range [27.95, 98.94]